Protein AF-A0A8J3IES2-F1 (afdb_monomer_lite)

pLDDT: mean 70.4, std 15.44, range [30.62, 91.88]

Sequence (284 aa):
MGNNDTEELHTLSRSVFASLSESVLIYDLQGNIVQMNSAAQQLFEVQPEAFVGISWCQFLASLKPYELEHPEDGSKPQSIIGCDRDDILPQTNSNGTSLCTPSGHELQIHLASAPVYNRQGKLIGGYTICHDLTAHHQQEARTLQAFTSLLTLVEQLVAIACREETGIDKETCAISPILVTGKLLVEIIAKVLNCHYVDVFAIDPQGDRQHLLGASNLTPEQEQRLREETEQAPLSDYIDEATIAQLHANQVVLLDLQQQPYVTPRSDFGARYRLLALWYSMES

Secondary structure (DSSP, 8-state):
-HHHHHHHHHHHHHHHHHH-SSEEEEE-TT-BEEEE-HHHHHHHT--GGGTTTSBHHHHHHHSEE---S--TT-----------TT-S-S--EEEEEEEE-TT--EEEEEEEEEEEE-TTS-EEEEEEEEEE-HHHHHHHHHHHHHHHHHHHHHHHHHHHHTTS-SSS-TTS-SSHHHHHHHHHHHHHHHHHH--S-EEEEEE-TTSSBEEEEEEESS-HHHHHHHHHHHHTSBGGGTS-HHHHHHHHTT--EEEETTTS--SS----TT-SEEEE--------

Structure (mmCIF, N/CA/C/O backbone):
data_AF-A0A8J3IES2-F1
#
_entry.id   AF-A0A8J3IES2-F1
#
loop_
_atom_site.group_PDB
_atom_site.id
_atom_site.type_symbol
_atom_site.label_atom_id
_atom_site.label_alt_id
_atom_site.label_comp_id
_atom_site.label_asym_id
_atom_site.label_entity_id
_atom_site.label_seq_id
_atom_site.pdbx_PDB_ins_code
_atom_site.Cartn_x
_atom_site.Cartn_y
_atom_site.Cartn_z
_atom_site.occupancy
_atom_site.B_iso_or_equiv
_atom_site.auth_seq_id
_atom_site.auth_comp_id
_atom_site.auth_asym_id
_atom_site.auth_atom_id
_atom_site.pdbx_PDB_model_num
ATOM 1 N N . MET A 1 1 ? 11.429 15.130 -50.825 1.00 52.41 1 MET A N 1
ATOM 2 C CA . MET A 1 1 ? 10.526 15.498 -49.715 1.00 52.41 1 MET A CA 1
ATOM 3 C C . MET A 1 1 ? 10.420 14.413 -48.640 1.00 52.41 1 MET A C 1
ATOM 5 O O . MET A 1 1 ? 10.529 14.779 -47.491 1.00 52.41 1 MET A O 1
ATOM 9 N N . GLY A 1 2 ? 10.353 13.106 -48.943 1.00 56.72 2 GLY A N 1
ATOM 10 C CA . GLY A 1 2 ? 10.119 12.072 -47.905 1.00 56.72 2 GLY A CA 1
ATOM 11 C C . GLY A 1 2 ? 11.212 11.776 -46.849 1.00 56.72 2 GLY A C 1
ATOM 12 O O . GLY A 1 2 ? 10.881 11.196 -45.819 1.00 56.72 2 GLY A O 1
ATOM 13 N N . ASN A 1 3 ? 12.485 12.154 -47.046 1.00 59.38 3 ASN A N 1
ATOM 14 C CA . ASN A 1 3 ? 13.535 11.898 -46.036 1.00 59.38 3 ASN A CA 1
ATOM 15 C C . ASN A 1 3 ? 13.535 12.920 -44.886 1.00 59.38 3 ASN A C 1
ATOM 17 O O . ASN A 1 3 ? 13.780 12.532 -43.749 1.00 59.38 3 ASN A O 1
ATOM 21 N N . ASN A 1 4 ? 13.219 14.191 -45.167 1.00 64.88 4 ASN A N 1
ATOM 22 C CA . ASN A 1 4 ? 13.243 15.259 -44.160 1.00 64.88 4 ASN A CA 1
ATOM 23 C C . ASN A 1 4 ? 12.121 15.071 -43.129 1.00 64.88 4 ASN A C 1
ATOM 25 O O . ASN A 1 4 ? 12.372 15.110 -41.932 1.00 64.88 4 ASN A O 1
ATOM 29 N N . ASP A 1 5 ? 10.911 14.741 -43.594 1.00 70.88 5 ASP A N 1
ATOM 30 C CA . ASP A 1 5 ? 9.743 14.516 -42.729 1.00 70.88 5 ASP A CA 1
ATOM 31 C C . ASP A 1 5 ? 9.939 13.311 -41.785 1.00 70.88 5 ASP A C 1
ATOM 33 O O . ASP A 1 5 ? 9.431 13.283 -40.664 1.00 70.88 5 ASP A O 1
ATOM 37 N N . THR A 1 6 ? 10.703 12.304 -42.227 1.00 74.56 6 THR A N 1
ATOM 38 C CA . THR A 1 6 ? 11.008 11.108 -41.428 1.00 74.56 6 THR A CA 1
ATOM 39 C C . THR A 1 6 ? 12.047 11.426 -40.350 1.00 74.56 6 THR A C 1
ATOM 41 O O . THR A 1 6 ? 11.869 11.035 -39.197 1.00 74.56 6 THR A O 1
ATOM 44 N N . GLU A 1 7 ? 13.096 12.187 -40.682 1.00 77.81 7 GLU A N 1
ATOM 45 C CA . GLU A 1 7 ? 14.076 12.671 -39.699 1.00 77.81 7 GLU A CA 1
ATOM 46 C C . GLU A 1 7 ? 13.452 13.626 -38.673 1.00 77.81 7 GLU A C 1
ATOM 48 O O . GLU A 1 7 ? 13.734 13.505 -37.477 1.00 77.81 7 GLU A O 1
ATOM 53 N N . GLU A 1 8 ? 12.561 14.522 -39.102 1.00 79.69 8 GLU A N 1
ATOM 54 C CA . GLU A 1 8 ? 11.834 15.437 -38.215 1.00 79.69 8 GLU A CA 1
ATOM 55 C C . GLU A 1 8 ? 10.925 14.673 -37.243 1.00 79.69 8 GLU A C 1
ATOM 57 O O . GLU A 1 8 ? 10.954 14.934 -36.039 1.00 79.69 8 GLU A O 1
ATOM 62 N N . LEU A 1 9 ? 10.186 13.662 -37.718 1.00 81.06 9 LEU A N 1
ATOM 63 C CA . LEU A 1 9 ? 9.333 12.827 -36.867 1.00 81.06 9 LEU A CA 1
ATOM 64 C C . LEU A 1 9 ? 10.142 11.973 -35.876 1.00 81.06 9 LEU A C 1
ATOM 66 O O . LEU A 1 9 ? 9.751 11.833 -34.712 1.00 81.06 9 LEU A O 1
ATOM 70 N N . HIS A 1 10 ? 11.271 11.404 -36.312 1.00 80.56 10 HIS A N 1
ATOM 71 C CA . HIS A 1 10 ? 12.173 10.656 -35.432 1.00 80.56 10 HIS A CA 1
ATOM 72 C C . HIS A 1 10 ? 12.788 11.554 -34.359 1.00 80.56 10 HIS A C 1
ATOM 74 O O . HIS A 1 10 ? 12.853 11.162 -33.191 1.00 80.56 10 HIS A O 1
ATOM 80 N N . THR A 1 11 ? 13.196 12.764 -34.741 1.00 84.06 11 THR A N 1
ATOM 81 C CA . THR A 1 11 ? 13.737 13.758 -33.812 1.00 84.06 11 THR A CA 1
ATOM 82 C C . THR A 1 11 ? 12.673 14.182 -32.807 1.00 84.06 11 THR A C 1
ATOM 84 O O . THR A 1 11 ? 12.926 14.131 -31.606 1.00 84.06 11 THR A O 1
ATOM 87 N N . LEU A 1 12 ? 11.458 14.491 -33.268 1.00 84.44 12 LEU A N 1
ATOM 88 C CA . LEU A 1 12 ? 10.339 14.864 -32.406 1.00 84.44 12 LEU A CA 1
ATOM 89 C C . LEU A 1 12 ? 9.994 13.754 -31.40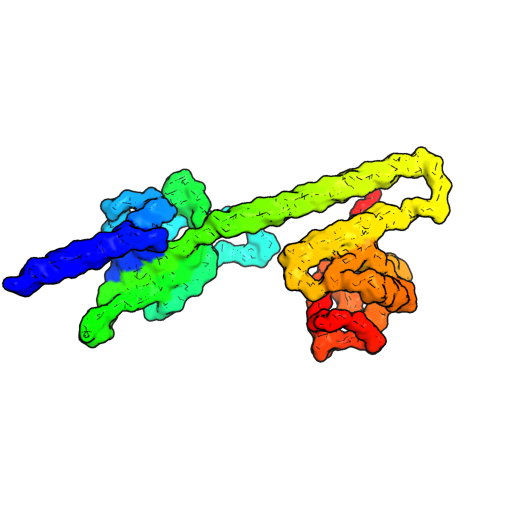7 1.00 84.44 12 LEU A C 1
ATOM 91 O O . LEU A 1 12 ? 9.889 14.017 -30.213 1.00 84.44 12 LEU A O 1
ATOM 95 N N . SER A 1 13 ? 9.873 12.507 -31.870 1.00 85.50 13 SER A N 1
ATOM 96 C CA . SER A 1 13 ? 9.554 11.363 -31.003 1.00 85.50 13 SER A CA 1
ATOM 97 C C . SER A 1 13 ? 10.627 11.146 -29.935 1.00 85.50 13 SER A C 1
ATOM 99 O O . SER A 1 13 ? 10.307 10.891 -28.774 1.00 85.50 13 SER A O 1
ATOM 101 N N . ARG A 1 14 ? 11.907 11.298 -30.303 1.00 85.31 14 ARG A N 1
ATOM 102 C CA . ARG A 1 14 ? 13.028 11.209 -29.359 1.00 85.31 14 ARG A CA 1
ATOM 103 C C . ARG A 1 14 ? 12.995 12.347 -28.341 1.00 85.31 14 ARG A C 1
ATOM 105 O O . ARG A 1 14 ? 13.193 12.088 -27.158 1.00 85.31 14 ARG A O 1
ATOM 112 N N . SER A 1 15 ? 12.738 13.576 -28.782 1.00 84.81 15 SER A N 1
ATOM 113 C CA . SER A 1 15 ? 12.638 14.738 -27.897 1.00 84.81 15 SER A CA 1
ATOM 114 C C . SER A 1 15 ? 11.482 14.602 -26.913 1.00 84.81 15 SER A C 1
ATOM 116 O O . SER A 1 15 ? 11.700 14.808 -25.726 1.00 84.81 15 SER A O 1
ATOM 118 N N . VAL A 1 16 ? 10.299 14.183 -27.379 1.00 86.88 16 VAL A N 1
ATOM 119 C CA . VAL A 1 16 ? 9.137 13.936 -26.514 1.00 86.88 16 VAL A CA 1
ATOM 120 C C . VAL A 1 16 ? 9.472 12.871 -25.482 1.00 86.88 16 VAL A C 1
ATOM 122 O O . VAL A 1 16 ? 9.316 13.122 -24.293 1.00 86.88 16 VAL A O 1
ATOM 125 N N . PHE A 1 17 ? 10.000 11.723 -25.915 1.00 87.50 17 PHE A N 1
ATOM 126 C CA . PHE A 1 17 ? 10.384 10.645 -25.008 1.00 87.50 17 PHE A CA 1
ATOM 127 C C . PHE A 1 17 ? 11.388 11.115 -23.946 1.00 87.50 17 PHE A C 1
ATOM 129 O O . PHE A 1 17 ? 11.220 10.818 -22.767 1.00 87.50 17 PHE A O 1
ATOM 136 N N . ALA A 1 18 ? 12.400 11.888 -24.348 1.00 86.12 18 ALA A N 1
ATOM 137 C CA . ALA A 1 18 ? 13.409 12.428 -23.443 1.00 86.12 18 ALA A CA 1
ATOM 138 C C . ALA A 1 18 ? 12.876 13.519 -22.497 1.00 86.12 18 ALA A C 1
ATOM 140 O O . ALA A 1 18 ?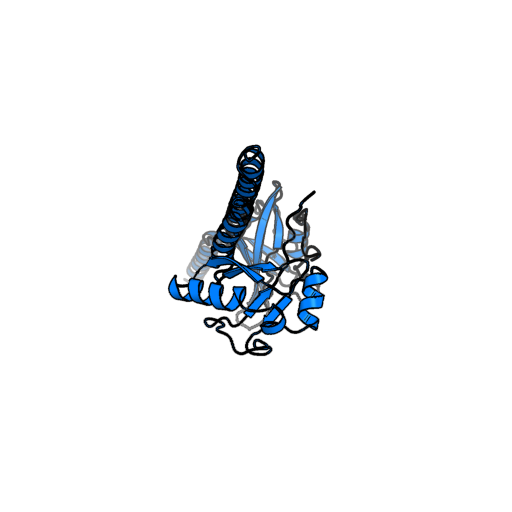 13.468 13.705 -21.437 1.00 86.12 18 ALA A O 1
ATOM 141 N N . SER A 1 19 ? 11.804 14.234 -22.857 1.00 85.19 19 SER A N 1
ATOM 142 C CA . SER A 1 19 ? 11.203 15.291 -22.031 1.00 85.19 19 SER A CA 1
ATOM 143 C C . SER A 1 19 ? 10.077 14.819 -21.110 1.00 85.19 19 SER A C 1
ATOM 145 O O . SER A 1 19 ? 9.601 15.612 -20.301 1.00 85.19 19 SER A O 1
ATOM 147 N N . LEU A 1 20 ? 9.611 13.571 -21.244 1.00 89.62 20 LEU A N 1
ATOM 148 C CA . LEU A 1 20 ? 8.616 13.012 -20.329 1.00 89.62 20 LEU A CA 1
ATOM 149 C C . LEU A 1 20 ? 9.165 13.032 -18.900 1.00 89.62 20 LEU A C 1
ATOM 151 O O . LEU A 1 20 ? 10.267 12.551 -18.648 1.00 89.62 20 LEU A O 1
ATOM 155 N N . SER A 1 21 ? 8.377 13.581 -17.977 1.00 83.25 21 SER A N 1
ATOM 156 C CA . SER A 1 21 ? 8.709 13.619 -16.547 1.00 83.25 21 SER A CA 1
ATOM 157 C C . SER A 1 21 ? 8.595 12.250 -15.881 1.00 83.25 21 SER A C 1
ATOM 159 O O . SER A 1 21 ? 9.170 12.026 -14.825 1.00 83.25 21 SER A O 1
ATOM 161 N N . GLU A 1 22 ? 7.834 11.349 -16.490 1.00 87.50 22 GLU A N 1
ATOM 162 C CA . GLU A 1 22 ? 7.606 10.004 -15.990 1.00 87.50 22 GLU A CA 1
ATOM 163 C C . GLU A 1 22 ? 8.725 9.070 -16.447 1.00 87.50 22 GLU A C 1
ATOM 165 O O . GLU A 1 22 ? 9.191 9.174 -17.583 1.00 87.50 22 GLU A O 1
ATOM 170 N N . SER A 1 23 ? 9.170 8.158 -15.588 1.00 90.56 23 SER A N 1
ATOM 171 C CA . SER A 1 23 ? 10.262 7.239 -15.908 1.00 90.56 23 SER A CA 1
ATOM 172 C C . SER A 1 23 ? 9.777 6.160 -16.874 1.00 90.56 23 SER A C 1
ATOM 174 O O . SER A 1 23 ? 8.986 5.299 -16.497 1.00 90.56 23 SER A O 1
ATOM 176 N N . VAL A 1 24 ? 10.261 6.193 -18.119 1.00 91.00 24 VAL A N 1
ATOM 177 C CA . VAL A 1 24 ? 9.869 5.251 -19.177 1.00 91.00 24 VAL A CA 1
ATOM 178 C C . VAL A 1 24 ? 11.080 4.496 -19.710 1.00 91.00 24 VAL A C 1
ATOM 180 O O . VAL A 1 24 ? 12.103 5.085 -20.078 1.00 91.00 24 VAL A O 1
ATOM 183 N N . LEU A 1 25 ? 10.925 3.180 -19.819 1.00 90.06 25 LEU A N 1
ATOM 184 C CA . LEU A 1 25 ? 11.910 2.254 -20.357 1.00 90.06 25 LEU A CA 1
ATOM 185 C C . LEU A 1 25 ? 11.281 1.379 -21.448 1.00 90.06 25 LEU A C 1
ATOM 187 O O . LEU A 1 25 ? 10.133 0.967 -21.336 1.00 90.06 25 LEU A O 1
ATOM 191 N N . ILE A 1 26 ? 12.025 1.113 -22.519 1.00 89.75 26 ILE A N 1
ATOM 192 C CA . ILE A 1 26 ? 11.595 0.325 -23.680 1.00 89.75 26 ILE A CA 1
ATOM 193 C C . ILE A 1 26 ? 12.537 -0.864 -23.830 1.00 89.75 26 ILE A C 1
ATOM 195 O O . ILE A 1 26 ? 13.756 -0.689 -23.769 1.00 89.75 26 ILE A O 1
ATOM 199 N N . TYR A 1 27 ? 11.986 -2.049 -24.084 1.00 87.75 27 TYR A N 1
ATOM 200 C CA . TYR A 1 27 ? 12.744 -3.283 -24.276 1.00 87.75 27 TYR A CA 1
ATOM 201 C C . TYR A 1 27 ? 12.312 -4.065 -25.522 1.00 87.75 27 TYR A C 1
ATOM 203 O O . TYR A 1 27 ? 11.194 -3.920 -26.024 1.00 87.75 27 TYR A O 1
ATOM 211 N N . ASP A 1 28 ? 13.229 -4.886 -26.035 1.00 89.25 28 ASP A N 1
ATOM 212 C CA . ASP A 1 28 ? 13.002 -5.776 -27.175 1.00 89.25 28 ASP A CA 1
ATOM 213 C C . ASP A 1 28 ? 12.229 -7.052 -26.781 1.00 89.25 28 ASP A C 1
ATOM 215 O O . ASP A 1 28 ? 11.834 -7.256 -25.635 1.00 89.25 28 ASP A O 1
ATOM 219 N N . LEU A 1 29 ? 12.004 -7.946 -27.747 1.00 85.25 29 LEU A N 1
ATOM 220 C CA . LEU A 1 29 ? 11.320 -9.229 -27.525 1.00 85.25 29 LEU A CA 1
ATOM 221 C C . LEU A 1 29 ? 12.072 -10.187 -26.590 1.00 85.25 29 LEU A C 1
ATOM 223 O O . LEU A 1 29 ? 11.489 -11.162 -26.125 1.00 85.25 29 LEU A O 1
ATOM 227 N N . GLN A 1 30 ? 13.361 -9.953 -26.362 1.00 82.31 30 GLN A N 1
ATOM 228 C CA . GLN A 1 30 ? 14.183 -10.713 -25.429 1.00 82.31 30 GLN A CA 1
ATOM 229 C C . GLN A 1 30 ? 14.192 -10.068 -24.031 1.00 82.31 30 GLN A C 1
ATOM 231 O O . GLN A 1 30 ? 14.819 -10.604 -23.119 1.00 82.31 30 GLN A O 1
ATOM 236 N N . GLY A 1 31 ? 13.493 -8.941 -23.848 1.00 81.62 31 GLY A N 1
ATOM 237 C CA . GLY A 1 31 ? 13.468 -8.183 -22.602 1.00 81.62 31 GLY A CA 1
ATOM 238 C C . GLY A 1 31 ? 14.729 -7.349 -22.372 1.00 81.62 31 GLY A C 1
ATOM 239 O O . GLY A 1 31 ? 14.957 -6.908 -21.245 1.00 81.62 31 GLY A O 1
ATOM 240 N N . ASN A 1 32 ? 15.563 -7.136 -23.395 1.00 88.56 32 ASN A N 1
ATOM 241 C CA . ASN A 1 32 ? 16.736 -6.274 -23.282 1.00 88.56 32 ASN A CA 1
ATOM 242 C C . ASN A 1 32 ? 16.332 -4.818 -23.438 1.00 88.56 32 ASN A C 1
ATOM 244 O O . ASN A 1 32 ? 15.580 -4.469 -24.348 1.00 88.56 32 ASN A O 1
ATOM 248 N N . ILE A 1 33 ? 16.874 -3.958 -22.584 1.00 88.69 33 ILE A N 1
ATOM 249 C CA . ILE A 1 33 ? 16.607 -2.527 -22.607 1.00 88.69 33 ILE A CA 1
ATOM 250 C C . ILE A 1 33 ? 17.169 -1.939 -23.904 1.00 88.69 33 ILE A C 1
ATOM 252 O O . ILE A 1 33 ? 18.373 -1.974 -24.158 1.00 88.69 33 ILE A O 1
ATOM 256 N N . VAL A 1 34 ? 16.288 -1.373 -24.722 1.00 89.88 34 VAL A N 1
ATOM 257 C CA . VAL A 1 34 ? 16.636 -0.678 -25.966 1.00 89.88 34 VAL A CA 1
ATOM 258 C C . VAL A 1 34 ? 16.771 0.819 -25.715 1.00 89.88 34 VAL A C 1
ATOM 260 O O . VAL A 1 34 ? 17.633 1.470 -26.303 1.00 89.88 34 VAL A O 1
ATOM 263 N N . GLN A 1 35 ? 15.923 1.382 -24.849 1.00 88.31 35 GLN A N 1
ATOM 264 C CA . GLN A 1 35 ? 15.907 2.816 -24.584 1.00 88.31 35 GLN A CA 1
ATOM 265 C C . GLN A 1 35 ? 15.393 3.124 -23.178 1.00 88.31 35 GLN A C 1
ATOM 267 O O . GLN A 1 35 ? 14.484 2.464 -22.686 1.00 88.31 35 GLN A O 1
ATOM 272 N N . MET A 1 36 ? 15.929 4.177 -22.565 1.00 89.94 36 MET A N 1
ATOM 273 C CA . MET A 1 36 ? 15.465 4.702 -21.282 1.00 89.94 36 MET A CA 1
ATOM 274 C C . MET A 1 36 ? 15.483 6.226 -21.328 1.00 89.94 36 MET A C 1
ATOM 276 O O . MET A 1 36 ? 16.448 6.809 -21.832 1.00 89.94 36 MET A O 1
ATOM 280 N N . ASN A 1 37 ? 14.408 6.871 -20.874 1.00 91.88 37 ASN A N 1
ATOM 281 C CA . ASN A 1 37 ? 14.336 8.328 -20.897 1.00 91.88 37 ASN A CA 1
ATOM 282 C C . ASN A 1 37 ? 15.142 8.964 -19.758 1.00 91.88 37 ASN A C 1
ATOM 284 O O . ASN A 1 37 ? 15.659 8.281 -18.873 1.00 91.88 37 ASN A O 1
ATOM 288 N N . SER A 1 38 ? 15.257 10.291 -19.799 1.00 90.38 38 SER A N 1
ATOM 289 C CA . SER A 1 38 ? 16.010 11.060 -18.806 1.00 90.38 38 SER A CA 1
ATOM 290 C C . SER A 1 38 ? 15.455 10.869 -17.388 1.00 90.38 38 SER A C 1
ATOM 292 O O . SER A 1 38 ? 16.230 10.662 -16.460 1.00 90.38 38 SER A O 1
ATOM 294 N N . ALA A 1 39 ? 14.128 10.840 -17.229 1.00 91.19 39 ALA A N 1
ATOM 295 C CA . ALA A 1 39 ? 13.475 10.615 -15.943 1.00 91.19 39 ALA A CA 1
ATOM 296 C C . ALA A 1 39 ? 13.794 9.233 -15.351 1.00 91.19 39 ALA A C 1
ATOM 298 O O . ALA A 1 39 ? 14.040 9.109 -14.157 1.00 91.19 39 ALA A O 1
ATOM 299 N N . ALA A 1 40 ? 13.844 8.175 -16.162 1.00 90.00 40 ALA A N 1
ATOM 300 C CA . ALA A 1 40 ? 14.221 6.843 -15.693 1.00 90.00 40 ALA A CA 1
ATOM 301 C C . ALA A 1 40 ? 15.724 6.732 -15.375 1.00 90.00 40 ALA A C 1
ATOM 303 O O . ALA A 1 40 ? 16.092 6.088 -14.396 1.00 90.00 40 ALA A O 1
ATOM 304 N N . GLN A 1 41 ? 16.593 7.413 -16.131 1.00 89.69 41 GLN A N 1
ATOM 305 C CA . GLN A 1 41 ? 18.024 7.523 -15.799 1.00 89.69 41 GLN A CA 1
ATOM 306 C C . GLN A 1 41 ? 18.252 8.208 -14.452 1.00 89.69 41 GLN A C 1
ATOM 308 O O . GLN A 1 41 ? 19.078 7.752 -13.666 1.00 89.69 41 GLN A O 1
ATOM 313 N N . GLN A 1 42 ? 17.505 9.281 -14.186 1.00 89.12 42 GLN A N 1
ATOM 314 C CA . GLN A 1 42 ? 17.551 9.995 -12.914 1.00 89.12 42 GLN A CA 1
ATOM 315 C C . GLN A 1 42 ? 16.997 9.148 -11.770 1.00 89.12 42 GLN A C 1
ATOM 317 O O . GLN A 1 42 ? 17.651 9.064 -10.738 1.00 89.12 42 GLN A O 1
ATOM 322 N N . LEU A 1 43 ? 15.850 8.489 -11.971 1.00 88.31 43 LEU A N 1
ATOM 323 C CA . LEU A 1 43 ? 15.225 7.637 -10.959 1.00 88.31 43 LEU A CA 1
ATOM 324 C C . LEU A 1 43 ? 16.168 6.516 -10.512 1.00 88.31 43 LEU A C 1
ATOM 326 O O . LEU A 1 43 ? 16.415 6.368 -9.326 1.00 88.31 43 LEU A O 1
ATOM 330 N N . PHE A 1 44 ? 16.736 5.754 -11.450 1.00 87.38 44 PHE A N 1
ATOM 331 C CA . PHE A 1 44 ? 17.625 4.634 -11.115 1.00 87.38 44 PHE A CA 1
ATOM 332 C C . PHE A 1 44 ? 19.085 5.043 -10.876 1.00 87.38 44 PHE A C 1
ATOM 334 O O . PHE A 1 44 ? 19.902 4.191 -10.531 1.00 87.38 44 PHE A O 1
ATOM 341 N N . GLU A 1 45 ? 19.420 6.322 -11.062 1.00 88.00 45 GLU A N 1
ATOM 342 C CA . GLU A 1 45 ? 20.770 6.881 -10.918 1.00 88.00 45 GLU A CA 1
ATOM 343 C C . GLU A 1 45 ? 21.822 6.176 -11.791 1.00 88.00 45 GLU A C 1
ATOM 345 O O . GLU A 1 45 ? 22.952 5.906 -11.375 1.00 88.00 45 GLU A O 1
ATOM 350 N N . VAL A 1 46 ? 21.450 5.876 -13.037 1.00 84.94 46 VAL A N 1
ATOM 351 C CA . VAL A 1 46 ? 22.296 5.126 -13.975 1.00 84.94 46 VAL A CA 1
ATOM 352 C C . VAL A 1 46 ? 22.695 5.945 -15.194 1.00 84.94 46 VAL A C 1
ATOM 354 O O . VAL A 1 46 ? 21.942 6.775 -15.701 1.00 84.94 46 VAL A O 1
ATOM 357 N N . GLN A 1 47 ? 23.905 5.675 -15.688 1.00 81.25 47 GLN A N 1
ATOM 358 C CA . GLN A 1 47 ? 24.439 6.316 -16.888 1.00 81.25 47 GLN A CA 1
ATOM 359 C C . GLN A 1 47 ? 23.888 5.657 -18.163 1.00 81.25 47 GLN A C 1
ATOM 361 O O . GLN A 1 47 ? 23.765 4.429 -18.177 1.00 81.25 47 GLN A O 1
ATOM 366 N N . PRO A 1 48 ? 23.597 6.431 -19.231 1.00 70.88 48 PRO A N 1
ATOM 367 C CA . PRO A 1 48 ? 22.979 5.954 -20.475 1.00 70.88 48 PRO A CA 1
ATOM 368 C C . PRO A 1 48 ? 23.610 4.695 -21.084 1.00 70.88 48 PRO A C 1
ATOM 370 O O . PRO A 1 48 ? 22.920 3.837 -21.629 1.00 70.88 48 PRO A O 1
ATOM 373 N N . GLU A 1 49 ? 24.930 4.574 -20.993 1.00 73.19 49 GLU A N 1
ATOM 374 C CA . GLU A 1 49 ? 25.713 3.518 -21.632 1.00 73.19 49 GLU A CA 1
ATOM 375 C C . GLU A 1 49 ? 25.726 2.211 -20.830 1.00 73.19 49 GLU A C 1
ATOM 377 O O . GLU A 1 49 ? 26.106 1.169 -21.359 1.00 73.19 49 GLU A O 1
ATOM 382 N N . ALA A 1 50 ? 25.325 2.249 -19.557 1.00 71.62 50 ALA A N 1
ATOM 383 C CA . ALA A 1 50 ? 25.489 1.128 -18.638 1.00 71.62 50 ALA A CA 1
ATOM 384 C C . ALA A 1 50 ? 24.379 0.070 -18.738 1.00 71.62 50 ALA A C 1
ATOM 386 O O . ALA A 1 50 ? 24.560 -1.020 -18.208 1.00 71.62 50 ALA A O 1
ATOM 387 N N . PHE A 1 51 ? 23.244 0.372 -19.379 1.00 75.88 51 PHE A N 1
ATOM 388 C CA . PHE A 1 51 ? 22.042 -0.475 -19.333 1.00 75.88 51 PHE A CA 1
ATOM 389 C C . PHE A 1 51 ? 21.499 -0.904 -20.702 1.00 75.88 51 PHE A C 1
ATOM 391 O O . PHE A 1 51 ? 20.687 -1.826 -20.766 1.00 75.88 51 PHE A O 1
ATOM 398 N N . VAL A 1 52 ? 21.927 -0.279 -21.804 1.00 82.12 52 VAL A N 1
ATOM 399 C CA . VAL A 1 52 ? 21.466 -0.666 -23.148 1.00 82.12 52 VAL A CA 1
ATOM 400 C C . VAL A 1 52 ? 21.952 -2.080 -23.474 1.00 82.12 52 VAL A C 1
ATOM 402 O O . VAL A 1 52 ? 23.138 -2.383 -23.371 1.00 82.12 52 VAL A O 1
ATOM 405 N N . GLY A 1 53 ? 21.028 -2.952 -23.877 1.00 81.56 53 GLY A N 1
ATOM 406 C CA . GLY A 1 53 ? 21.299 -4.359 -24.175 1.00 81.56 53 GLY A CA 1
ATOM 407 C C . GLY A 1 53 ? 21.326 -5.281 -22.952 1.00 81.56 53 GLY A C 1
ATOM 408 O O . GLY A 1 53 ? 21.475 -6.488 -23.123 1.00 81.56 53 GLY A O 1
ATOM 409 N N . ILE A 1 54 ? 21.152 -4.752 -21.736 1.00 84.50 54 ILE A N 1
ATOM 410 C CA . ILE A 1 54 ? 20.982 -5.564 -20.525 1.00 84.50 54 ILE A CA 1
ATOM 411 C C . ILE A 1 54 ? 19.511 -5.950 -20.388 1.00 84.50 54 ILE A C 1
ATOM 413 O O . ILE A 1 54 ? 18.620 -5.150 -20.671 1.00 84.50 54 ILE A O 1
ATOM 417 N N . SER A 1 55 ? 19.243 -7.177 -19.941 1.00 84.69 55 SER A N 1
ATOM 418 C CA . SER A 1 55 ? 17.884 -7.614 -19.617 1.00 84.69 55 SER A CA 1
ATOM 419 C C . SER A 1 55 ? 17.291 -6.755 -18.496 1.00 84.69 55 SER A C 1
ATOM 421 O O . SER A 1 55 ? 17.922 -6.584 -17.456 1.00 84.69 55 SER A O 1
ATOM 423 N N . TRP A 1 56 ? 16.059 -6.269 -18.665 1.00 82.88 56 TRP A N 1
ATOM 424 C CA . TRP A 1 56 ? 15.342 -5.502 -17.638 1.00 82.88 56 TRP A CA 1
ATOM 425 C C . TRP A 1 56 ? 15.261 -6.248 -16.299 1.00 82.88 56 TRP A C 1
ATOM 427 O O . TRP A 1 56 ? 15.539 -5.685 -15.244 1.00 82.88 56 TRP A O 1
ATOM 437 N N . CYS A 1 57 ? 14.986 -7.550 -16.349 1.00 75.50 57 CYS A N 1
ATOM 438 C CA . CYS A 1 57 ? 14.973 -8.417 -15.175 1.00 75.50 57 CYS A CA 1
ATOM 439 C C . CYS A 1 57 ? 16.334 -8.472 -14.475 1.00 75.50 57 CYS A C 1
ATOM 441 O O . CYS A 1 57 ? 16.420 -8.395 -13.252 1.00 75.50 57 CYS A O 1
ATOM 443 N N . GLN A 1 58 ? 17.413 -8.579 -15.254 1.00 77.56 58 GLN A N 1
ATOM 444 C CA . GLN A 1 58 ? 18.773 -8.583 -14.722 1.00 77.56 58 GLN A CA 1
ATOM 445 C C . GLN A 1 58 ? 19.158 -7.217 -14.146 1.00 77.56 58 GLN A C 1
ATOM 447 O O . GLN A 1 58 ? 19.838 -7.154 -13.126 1.00 77.56 58 GLN A O 1
ATOM 452 N N . PHE A 1 59 ? 18.713 -6.134 -14.783 1.00 82.06 59 PHE A N 1
ATOM 453 C CA . PHE A 1 59 ? 18.910 -4.777 -14.297 1.00 82.06 59 PHE A CA 1
ATOM 454 C C . PHE A 1 59 ? 18.221 -4.580 -12.944 1.00 82.06 59 PHE A C 1
ATOM 456 O O . PHE A 1 59 ? 18.881 -4.195 -11.982 1.00 82.06 59 PHE A O 1
ATOM 463 N N . LEU A 1 60 ? 16.942 -4.942 -12.823 1.00 76.56 60 LEU A N 1
ATOM 464 C CA . LEU A 1 60 ? 16.229 -4.873 -11.547 1.00 76.56 60 LEU A CA 1
ATOM 465 C C . LEU A 1 60 ? 16.864 -5.765 -10.474 1.00 76.56 60 LEU A C 1
ATOM 467 O O . LEU A 1 60 ? 17.015 -5.323 -9.345 1.00 76.56 60 LEU A O 1
ATOM 471 N N . ALA A 1 61 ? 17.307 -6.977 -10.820 1.00 73.31 61 ALA A N 1
ATOM 472 C CA . ALA A 1 61 ? 18.006 -7.859 -9.881 1.00 73.31 61 ALA A CA 1
ATOM 473 C C . ALA A 1 61 ? 19.389 -7.331 -9.455 1.00 73.31 61 ALA A C 1
ATOM 475 O O . ALA A 1 61 ? 19.919 -7.747 -8.426 1.00 73.31 61 ALA A O 1
ATOM 476 N N . SER A 1 62 ? 19.997 -6.447 -10.251 1.00 73.75 62 SER A N 1
ATOM 477 C CA . SER A 1 62 ? 21.246 -5.775 -9.879 1.00 73.75 62 SER A CA 1
ATOM 478 C C . SER A 1 62 ? 21.031 -4.641 -8.875 1.00 73.75 62 SER A C 1
ATOM 480 O O . SER A 1 62 ? 21.960 -4.289 -8.144 1.00 73.75 62 SER A O 1
ATOM 482 N N . LEU A 1 63 ? 19.811 -4.099 -8.805 1.00 73.69 63 LEU A N 1
ATOM 483 C CA . LEU A 1 63 ? 19.401 -3.203 -7.734 1.00 73.69 63 LEU A CA 1
ATOM 484 C C . LEU A 1 63 ? 19.173 -4.045 -6.479 1.00 73.69 63 LEU A C 1
ATOM 486 O O . LEU A 1 63 ? 18.557 -5.111 -6.524 1.00 73.69 63 LEU A O 1
ATOM 490 N N . LYS A 1 64 ? 19.720 -3.599 -5.347 1.00 64.81 64 LYS A N 1
ATOM 491 C CA . LYS A 1 64 ? 19.587 -4.364 -4.106 1.00 64.81 64 LYS A CA 1
ATOM 492 C C . LYS A 1 64 ? 18.111 -4.358 -3.687 1.00 64.81 64 LYS A C 1
ATOM 494 O O . LYS A 1 64 ? 17.532 -3.269 -3.632 1.00 64.81 64 LYS A O 1
ATOM 499 N N . PRO A 1 65 ? 17.510 -5.521 -3.372 1.00 62.12 65 PRO A N 1
ATOM 500 C CA . PRO A 1 65 ? 16.216 -5.551 -2.708 1.00 62.12 65 PRO A CA 1
ATOM 501 C C . PRO A 1 65 ? 16.336 -4.778 -1.398 1.00 62.12 65 PRO A C 1
ATOM 503 O O . PRO A 1 65 ? 17.272 -5.017 -0.631 1.00 62.12 65 PRO A O 1
ATOM 506 N N . TYR A 1 66 ? 15.416 -3.852 -1.151 1.00 55.34 66 TYR A N 1
ATOM 507 C CA . TYR A 1 66 ? 15.328 -3.227 0.160 1.00 55.34 66 TYR A CA 1
ATOM 508 C C . TYR A 1 66 ? 14.570 -4.172 1.097 1.00 55.34 66 TYR A C 1
ATOM 510 O O . TYR A 1 66 ? 13.366 -4.385 0.936 1.00 55.34 66 TYR A O 1
ATOM 518 N N . GLU A 1 67 ? 15.280 -4.783 2.045 1.00 52.22 67 GLU A N 1
ATOM 519 C CA . GLU A 1 67 ? 14.657 -5.484 3.167 1.00 52.22 67 GLU A CA 1
ATOM 520 C C . GLU A 1 67 ? 14.180 -4.428 4.169 1.00 52.22 67 GLU A C 1
ATOM 522 O O . GLU A 1 67 ? 14.994 -3.782 4.824 1.00 52.22 67 GLU A O 1
ATOM 527 N N . LEU A 1 68 ? 12.86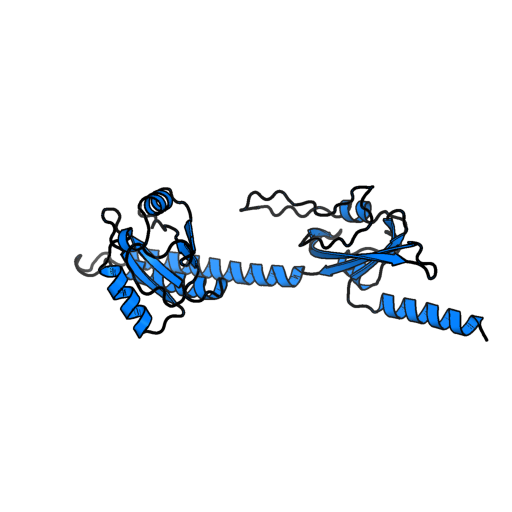0 -4.240 4.298 1.00 46.53 68 LEU A N 1
ATOM 528 C CA . LEU A 1 68 ? 12.328 -3.579 5.489 1.00 46.53 68 LEU A CA 1
ATOM 529 C C . LEU A 1 68 ? 12.742 -4.432 6.695 1.00 46.53 68 LEU A C 1
ATOM 531 O O . LEU A 1 68 ? 12.344 -5.594 6.781 1.00 46.53 68 LEU A O 1
ATOM 535 N N . GLU A 1 69 ? 13.502 -3.860 7.633 1.00 39.06 69 GLU A N 1
ATOM 536 C CA . GLU A 1 69 ? 13.975 -4.567 8.835 1.00 39.06 69 GLU A CA 1
ATOM 537 C C . GLU A 1 69 ? 12.833 -5.087 9.734 1.00 39.06 69 GLU A C 1
ATOM 539 O O . GLU A 1 69 ? 13.079 -5.922 10.604 1.00 39.06 69 GLU A O 1
ATOM 544 N N . HIS A 1 70 ? 11.572 -4.709 9.488 1.00 36.47 70 HIS A N 1
ATOM 545 C CA . HIS A 1 70 ? 10.403 -5.233 10.197 1.00 36.47 70 HIS A CA 1
ATOM 546 C C . HIS A 1 70 ? 9.196 -5.446 9.261 1.00 36.47 70 HIS A C 1
ATOM 548 O O . HIS A 1 70 ? 8.402 -4.525 9.067 1.00 36.47 70 HIS A O 1
ATOM 554 N N . PRO A 1 71 ? 8.979 -6.650 8.699 1.00 40.31 71 PRO A N 1
ATOM 555 C CA . PRO A 1 71 ? 7.667 -7.018 8.197 1.00 40.31 71 PRO A CA 1
ATOM 556 C C . PRO A 1 71 ? 6.820 -7.422 9.409 1.00 40.31 71 PRO A C 1
ATOM 558 O O . PRO A 1 71 ? 6.793 -8.591 9.789 1.00 40.31 71 PRO A O 1
ATOM 561 N N . GLU A 1 72 ? 6.137 -6.462 10.039 1.00 42.41 72 GLU A N 1
ATOM 562 C CA . GLU A 1 72 ? 5.200 -6.753 11.142 1.00 42.41 72 GLU A CA 1
ATOM 563 C C . GLU A 1 72 ? 4.067 -7.710 10.716 1.00 42.41 72 GLU A C 1
ATOM 565 O O . GLU A 1 72 ? 3.423 -8.327 11.557 1.00 42.41 72 GLU A O 1
ATOM 570 N N . ASP A 1 73 ? 3.893 -7.921 9.409 1.00 42.41 73 ASP A N 1
ATOM 571 C CA . ASP A 1 73 ? 2.845 -8.760 8.830 1.00 42.41 73 ASP A CA 1
ATOM 572 C C . ASP A 1 73 ? 3.328 -10.149 8.353 1.00 42.41 73 ASP A C 1
ATOM 574 O O . ASP A 1 73 ? 2.597 -10.878 7.689 1.00 42.41 73 ASP A O 1
ATOM 578 N N . GLY A 1 74 ? 4.588 -10.543 8.601 1.00 36.19 74 GLY A N 1
ATOM 579 C CA . GLY A 1 74 ? 5.114 -11.852 8.153 1.00 36.19 74 GLY A CA 1
ATOM 580 C C . GLY A 1 74 ? 5.130 -12.063 6.625 1.00 36.19 74 GLY A C 1
ATOM 581 O O . GLY A 1 74 ? 5.544 -13.118 6.130 1.00 36.19 74 GLY A O 1
ATOM 582 N N . SER A 1 75 ? 4.716 -11.048 5.870 1.00 38.59 75 SER A N 1
ATOM 583 C CA . SER A 1 75 ? 4.788 -10.947 4.425 1.00 38.59 75 SER A CA 1
ATOM 584 C C . SER A 1 75 ? 6.258 -10.945 4.019 1.00 38.59 75 SER A C 1
ATOM 586 O O . SER A 1 75 ? 6.976 -9.970 4.235 1.00 38.59 75 SER A O 1
ATOM 588 N N . LYS A 1 76 ? 6.733 -12.067 3.459 1.00 34.03 76 LYS A N 1
ATOM 589 C CA . LYS A 1 76 ? 8.053 -12.137 2.810 1.00 34.03 76 LYS A CA 1
ATOM 590 C C . LYS A 1 76 ? 8.204 -10.939 1.865 1.00 34.03 76 LYS A C 1
ATOM 592 O O . LYS A 1 76 ? 7.195 -10.595 1.246 1.00 34.03 76 LYS A O 1
ATOM 597 N N . PRO A 1 77 ? 9.415 -10.365 1.691 1.00 41.25 77 PRO A N 1
ATOM 598 C CA . PRO A 1 77 ? 9.653 -9.360 0.663 1.00 41.25 77 PRO A CA 1
ATOM 599 C C . PRO A 1 77 ? 9.166 -9.958 -0.647 1.00 41.25 77 PRO A C 1
ATOM 601 O O . PRO A 1 77 ? 9.718 -10.939 -1.156 1.00 41.25 77 PRO A O 1
ATOM 604 N N . GLN A 1 78 ? 8.021 -9.468 -1.103 1.00 41.03 78 GLN A N 1
ATOM 605 C CA . GLN A 1 78 ? 7.365 -10.035 -2.251 1.00 41.03 78 GLN A CA 1
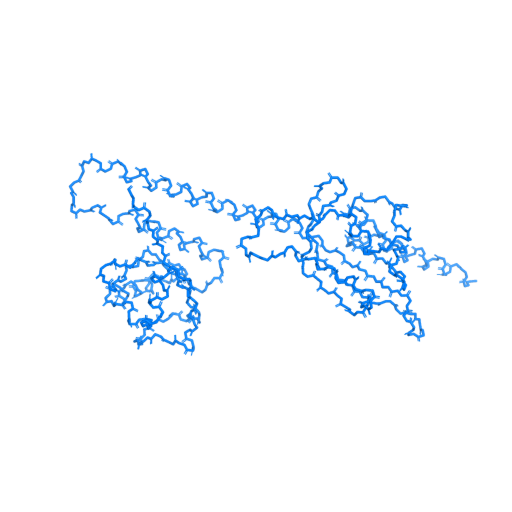ATOM 606 C C . GLN A 1 78 ? 8.273 -9.602 -3.402 1.00 41.03 78 GLN A C 1
ATOM 608 O O . GLN A 1 78 ? 8.400 -8.423 -3.721 1.00 41.03 78 GLN A O 1
ATOM 613 N N . SER A 1 79 ? 9.044 -10.543 -3.940 1.00 44.75 79 SER A N 1
ATOM 614 C CA . SER A 1 79 ? 9.820 -10.318 -5.152 1.00 44.75 79 SER A CA 1
ATOM 615 C C . SER A 1 79 ? 8.799 -10.276 -6.292 1.00 44.75 79 SER A C 1
ATOM 617 O O . SER A 1 79 ? 8.544 -11.279 -6.949 1.00 44.75 79 SER A O 1
ATOM 619 N N . ILE A 1 80 ? 8.098 -9.143 -6.437 1.00 47.03 80 ILE A N 1
ATOM 620 C CA . ILE A 1 80 ? 6.981 -8.950 -7.385 1.00 47.03 80 ILE A CA 1
ATOM 621 C C . ILE A 1 80 ? 7.516 -8.503 -8.742 1.00 47.03 80 ILE A C 1
ATOM 623 O O . ILE A 1 80 ? 6.969 -7.621 -9.399 1.00 47.03 80 ILE A O 1
ATOM 627 N N . ILE A 1 81 ? 8.596 -9.114 -9.201 1.00 49.69 81 ILE A N 1
ATOM 628 C CA . ILE A 1 81 ? 8.902 -9.040 -10.617 1.00 49.69 81 ILE A CA 1
ATOM 629 C C . ILE A 1 81 ? 8.786 -10.472 -11.089 1.00 49.69 81 ILE A C 1
ATOM 631 O O . ILE A 1 81 ? 9.722 -11.259 -10.964 1.00 49.69 81 ILE A O 1
ATOM 635 N N . GLY A 1 82 ? 7.590 -10.813 -11.574 1.00 44.25 82 GLY A N 1
ATOM 636 C CA . GLY A 1 82 ? 7.341 -12.019 -12.355 1.00 44.25 82 GLY A CA 1
ATOM 637 C C . GLY A 1 82 ? 8.155 -11.955 -13.643 1.00 44.25 82 GLY A C 1
ATOM 638 O O . GLY A 1 82 ? 7.625 -11.728 -14.719 1.00 44.25 82 GLY A O 1
ATOM 639 N N . CYS A 1 83 ? 9.468 -12.103 -13.511 1.00 45.78 83 CYS A N 1
ATOM 640 C CA . CYS A 1 83 ? 10.423 -12.329 -14.580 1.00 45.78 83 CYS A CA 1
ATOM 641 C C . CYS A 1 83 ? 10.499 -13.831 -14.868 1.00 45.78 83 CYS A C 1
ATOM 643 O O . CYS A 1 83 ? 11.586 -14.377 -15.067 1.00 45.78 83 CYS A O 1
ATOM 645 N N . ASP A 1 84 ? 9.354 -14.519 -14.853 1.00 44.34 84 ASP A N 1
ATOM 646 C CA . ASP A 1 84 ? 9.300 -15.863 -15.394 1.00 44.34 84 ASP A CA 1
ATOM 647 C C . ASP A 1 84 ? 9.441 -15.746 -16.907 1.00 44.34 84 ASP A C 1
ATOM 649 O O . ASP A 1 84 ? 8.740 -14.995 -17.587 1.00 44.34 84 ASP A O 1
ATOM 653 N N . ARG A 1 85 ? 10.429 -16.475 -17.421 1.00 42.38 85 ARG A N 1
ATOM 654 C CA . ARG A 1 85 ? 10.919 -16.432 -18.804 1.00 42.38 85 ARG A CA 1
ATOM 655 C C . ARG A 1 85 ? 9.826 -16.663 -19.858 1.00 42.38 85 ARG A C 1
ATOM 657 O O . ARG A 1 85 ? 10.050 -16.351 -21.025 1.00 42.38 85 ARG A O 1
ATOM 664 N N . ASP A 1 86 ? 8.682 -17.190 -19.431 1.00 38.50 86 ASP A N 1
ATOM 665 C CA . ASP A 1 86 ? 7.554 -17.594 -20.264 1.00 38.50 86 ASP A CA 1
ATOM 666 C C . ASP A 1 86 ? 6.374 -16.600 -20.237 1.00 38.50 86 ASP A C 1
ATOM 668 O O . ASP A 1 86 ? 5.464 -16.738 -21.051 1.00 38.50 86 ASP A O 1
ATOM 672 N N . ASP A 1 87 ? 6.411 -15.561 -19.389 1.00 45.06 87 ASP A N 1
ATOM 673 C CA . ASP A 1 87 ? 5.298 -14.617 -19.165 1.00 45.06 87 ASP A CA 1
ATOM 674 C C . ASP A 1 87 ? 5.697 -13.154 -19.437 1.00 45.06 87 ASP A C 1
ATOM 676 O O . ASP A 1 87 ? 5.226 -12.209 -18.808 1.00 45.06 87 ASP A O 1
ATOM 680 N N . ILE A 1 88 ? 6.591 -12.955 -20.414 1.00 48.09 88 ILE A N 1
ATOM 681 C CA . ILE A 1 88 ? 7.210 -11.652 -20.716 1.00 48.09 88 ILE A CA 1
ATOM 682 C C . ILE A 1 88 ? 6.157 -10.555 -20.967 1.00 48.09 88 ILE A C 1
ATOM 684 O O . ILE A 1 88 ? 6.445 -9.387 -20.722 1.00 48.09 88 ILE A O 1
ATOM 688 N N . LEU A 1 89 ? 4.934 -10.893 -21.402 1.00 54.69 89 LEU A N 1
ATOM 689 C CA . LEU A 1 89 ? 3.871 -9.923 -21.681 1.00 54.69 89 LEU A CA 1
ATOM 690 C C . LEU A 1 89 ? 2.459 -10.522 -21.504 1.00 54.69 89 LEU A C 1
ATOM 692 O O . LEU A 1 89 ? 1.903 -11.090 -22.449 1.00 54.69 89 LEU A O 1
ATOM 696 N N . PRO A 1 90 ? 1.831 -10.298 -20.339 1.00 42.56 90 PRO A N 1
ATOM 697 C CA . PRO A 1 90 ? 0.538 -9.608 -20.331 1.00 42.56 90 PRO A CA 1
ATOM 698 C C . PRO A 1 90 ? 0.436 -8.612 -19.161 1.00 42.56 90 PRO A C 1
ATOM 700 O O . PRO A 1 90 ? 0.455 -9.017 -18.009 1.00 42.56 90 PRO A O 1
ATOM 703 N N . GLN A 1 91 ? 0.322 -7.312 -19.475 1.00 48.62 91 GLN A N 1
ATOM 704 C CA . GLN A 1 91 ? 0.011 -6.190 -18.562 1.00 48.62 91 GLN A CA 1
ATOM 705 C C . GLN A 1 91 ? 0.292 -6.453 -17.073 1.00 48.62 91 GLN A C 1
ATOM 707 O O . GLN A 1 91 ? -0.613 -6.744 -16.291 1.00 48.62 91 GLN A O 1
ATOM 712 N N . THR A 1 92 ? 1.557 -6.348 -16.679 1.00 52.09 92 THR A N 1
ATOM 713 C CA . THR A 1 92 ? 1.946 -6.473 -15.279 1.00 52.09 92 THR A CA 1
ATOM 714 C C . THR A 1 92 ? 1.840 -5.107 -14.606 1.00 52.09 92 THR A C 1
ATOM 716 O O . THR A 1 92 ? 2.609 -4.190 -14.899 1.00 52.09 92 THR A O 1
ATOM 719 N N . ASN A 1 93 ? 0.849 -4.981 -13.720 1.00 50.69 93 ASN A N 1
ATOM 720 C CA . ASN A 1 93 ? 0.784 -3.936 -12.703 1.00 50.69 93 ASN A CA 1
ATOM 721 C C . ASN A 1 93 ? 1.228 -4.580 -11.390 1.00 50.69 93 ASN A C 1
ATOM 723 O O . ASN A 1 93 ? 0.487 -5.377 -10.810 1.00 50.69 93 ASN A O 1
ATOM 727 N N . SER A 1 94 ? 2.454 -4.302 -10.956 1.00 54.31 94 SER A N 1
ATOM 728 C CA . SER A 1 94 ? 2.962 -4.790 -9.672 1.00 54.31 94 SER A CA 1
ATOM 729 C C . SER A 1 94 ? 2.872 -3.674 -8.639 1.00 54.31 94 SER A C 1
ATOM 731 O O . SER A 1 94 ? 3.529 -2.638 -8.781 1.00 54.31 94 SER A O 1
ATOM 733 N N . ASN A 1 95 ? 2.081 -3.889 -7.588 1.00 47.81 95 ASN A N 1
ATOM 734 C CA . ASN A 1 95 ? 1.986 -2.953 -6.472 1.00 47.81 95 ASN A CA 1
ATOM 735 C C . ASN A 1 95 ? 3.306 -2.927 -5.690 1.00 47.81 95 ASN A C 1
ATOM 737 O O . ASN A 1 95 ? 3.721 -3.961 -5.184 1.00 47.81 95 ASN A O 1
ATOM 741 N N . GLY A 1 96 ? 3.924 -1.744 -5.601 1.00 56.88 96 GLY A N 1
ATOM 742 C CA . GLY A 1 96 ? 4.973 -1.381 -4.638 1.00 56.88 96 GLY A CA 1
ATOM 743 C C . GLY A 1 96 ? 6.181 -2.318 -4.577 1.00 56.88 96 GLY A C 1
ATOM 744 O O . GLY A 1 96 ? 6.226 -3.224 -3.753 1.00 56.88 96 GLY A O 1
ATOM 745 N N . THR A 1 97 ? 7.193 -2.075 -5.412 1.00 64.81 97 THR A N 1
ATOM 746 C CA . THR A 1 97 ? 8.512 -2.712 -5.276 1.00 64.81 97 THR A CA 1
ATOM 747 C C . THR A 1 97 ? 9.488 -1.750 -4.601 1.00 64.81 97 THR A C 1
ATOM 749 O O . THR A 1 97 ? 9.740 -0.660 -5.118 1.00 64.81 97 THR A O 1
ATOM 752 N N . SER A 1 98 ? 10.060 -2.181 -3.474 1.00 73.00 98 SER A N 1
ATOM 753 C CA . SER A 1 98 ? 11.120 -1.469 -2.750 1.00 73.00 98 SER A CA 1
ATOM 754 C C . SER A 1 98 ? 12.502 -1.856 -3.291 1.00 73.00 98 SER A C 1
ATOM 756 O O . SER A 1 98 ? 12.867 -3.034 -3.283 1.00 73.00 98 SER A O 1
ATOM 758 N N . LEU A 1 99 ? 13.296 -0.882 -3.725 1.00 80.75 99 LEU A N 1
ATOM 759 C CA . LEU A 1 99 ? 14.650 -1.069 -4.266 1.00 80.75 99 LEU A CA 1
ATOM 760 C C . LEU A 1 99 ? 15.624 -0.068 -3.649 1.00 80.75 99 LEU A C 1
ATOM 762 O O . LEU A 1 99 ? 15.221 0.997 -3.196 1.00 80.75 99 LEU A O 1
ATOM 766 N N . CYS A 1 100 ? 16.919 -0.369 -3.724 1.00 81.06 100 CYS A N 1
ATOM 767 C CA . CYS A 1 100 ? 17.969 0.627 -3.530 1.00 81.06 100 CYS A CA 1
ATOM 768 C C . CYS A 1 100 ? 18.679 0.950 -4.846 1.00 81.06 100 CYS A C 1
ATOM 770 O O . CYS A 1 100 ? 19.103 0.043 -5.572 1.00 81.06 100 CYS A O 1
ATOM 772 N N . THR A 1 101 ? 18.883 2.240 -5.112 1.00 81.69 101 THR A N 1
ATOM 773 C CA . THR A 1 101 ? 19.753 2.707 -6.197 1.00 81.69 101 THR A CA 1
ATOM 774 C C . THR A 1 101 ? 21.221 2.351 -5.927 1.00 81.69 101 THR A C 1
ATOM 776 O O . THR A 1 101 ? 21.594 2.027 -4.792 1.00 81.69 101 THR A O 1
ATOM 779 N N . PRO A 1 102 ? 22.111 2.455 -6.934 1.00 78.81 102 PRO A N 1
ATOM 780 C CA . PRO A 1 102 ? 23.548 2.282 -6.733 1.00 78.81 102 PRO A CA 1
ATOM 781 C C . PRO A 1 102 ? 24.167 3.227 -5.690 1.00 78.81 102 PRO A C 1
ATOM 783 O O . PRO A 1 102 ? 25.166 2.854 -5.074 1.00 78.81 102 PRO A O 1
ATOM 786 N N . SER A 1 103 ? 23.599 4.422 -5.467 1.00 81.50 103 SER A N 1
ATOM 787 C CA . SER A 1 103 ? 24.061 5.333 -4.406 1.00 81.50 103 SER A CA 1
ATOM 788 C C . SER A 1 103 ? 23.554 4.958 -3.007 1.00 81.50 103 SER A C 1
ATOM 790 O O . SER A 1 103 ? 24.042 5.503 -2.017 1.00 81.50 103 SER A O 1
ATOM 792 N N . GLY A 1 104 ? 22.624 4.000 -2.916 1.00 78.31 104 GLY A N 1
ATOM 793 C CA . GLY A 1 104 ? 21.988 3.569 -1.673 1.00 78.31 104 GLY A CA 1
ATOM 794 C C . GLY A 1 104 ? 20.684 4.298 -1.351 1.00 78.31 104 GLY A C 1
ATOM 795 O O . GLY A 1 104 ? 20.190 4.153 -0.238 1.00 78.31 104 GLY A O 1
ATOM 796 N N . HIS A 1 105 ? 20.119 5.068 -2.286 1.00 80.38 105 HIS A N 1
ATOM 797 C CA . HIS A 1 105 ? 18.825 5.713 -2.090 1.00 80.38 105 HIS A CA 1
ATOM 798 C C . HIS A 1 105 ? 17.701 4.679 -2.176 1.00 80.38 105 HIS A C 1
ATOM 800 O O . HIS A 1 105 ? 17.638 3.886 -3.116 1.00 80.38 105 HIS A O 1
ATOM 806 N N . GLU A 1 106 ? 16.822 4.678 -1.181 1.00 80.88 106 GLU A N 1
ATOM 807 C CA . GLU A 1 106 ? 15.618 3.856 -1.160 1.00 80.88 106 GLU A CA 1
ATOM 808 C C . GLU A 1 106 ? 14.589 4.391 -2.153 1.00 80.88 106 GLU A C 1
ATOM 810 O O . GLU A 1 106 ? 14.265 5.577 -2.150 1.00 80.88 106 GLU A O 1
ATOM 815 N N . LEU A 1 107 ? 14.057 3.496 -2.975 1.00 81.94 107 LEU A N 1
ATOM 816 C CA . LEU A 1 107 ? 13.022 3.778 -3.947 1.00 81.94 107 LEU A CA 1
ATOM 817 C C . LEU A 1 107 ? 11.826 2.875 -3.711 1.00 81.94 107 LEU A C 1
ATOM 819 O O . LEU A 1 107 ? 11.955 1.653 -3.645 1.00 81.94 107 LEU A O 1
ATOM 823 N N . GLN A 1 108 ? 10.656 3.493 -3.661 1.00 80.81 108 GLN A N 1
ATOM 824 C CA . GLN A 1 108 ? 9.373 2.815 -3.734 1.00 80.81 108 GLN A CA 1
ATOM 825 C C . GLN A 1 108 ? 8.805 3.042 -5.120 1.00 80.81 108 GLN A C 1
ATOM 827 O O . GLN A 1 108 ? 8.459 4.174 -5.453 1.00 80.81 108 GLN A O 1
ATOM 832 N N . ILE A 1 109 ? 8.715 1.989 -5.933 1.00 80.69 109 ILE A N 1
ATOM 833 C CA . ILE A 1 109 ? 8.217 2.124 -7.301 1.00 80.69 109 ILE A CA 1
ATOM 834 C C . ILE A 1 109 ? 6.991 1.266 -7.581 1.00 80.69 109 ILE A C 1
ATOM 836 O O . ILE A 1 109 ? 6.885 0.117 -7.155 1.00 80.69 109 ILE A O 1
ATOM 840 N N . HIS A 1 110 ? 6.073 1.823 -8.362 1.00 82.44 110 HIS A N 1
ATOM 841 C CA . HIS A 1 110 ? 5.015 1.072 -9.026 1.00 82.44 110 HIS A CA 1
ATOM 842 C C . HIS A 1 110 ? 5.365 0.912 -10.507 1.00 82.44 110 HIS A C 1
ATOM 844 O O . HIS A 1 110 ? 5.773 1.874 -11.162 1.00 82.44 110 HIS A O 1
ATOM 850 N N . LEU A 1 111 ? 5.217 -0.305 -11.029 1.00 81.12 111 LEU A N 1
ATOM 851 C CA . LEU A 1 111 ? 5.556 -0.641 -12.409 1.00 81.12 111 LEU A CA 1
ATOM 852 C C . LEU A 1 111 ? 4.282 -0.908 -13.204 1.00 81.12 111 LEU A C 1
ATOM 854 O O . LEU A 1 111 ? 3.461 -1.728 -12.798 1.00 81.12 111 LEU A O 1
ATOM 858 N N . ALA A 1 112 ? 4.164 -0.261 -14.361 1.00 82.12 112 ALA A N 1
ATOM 859 C CA . ALA A 1 112 ? 3.127 -0.533 -15.348 1.00 82.12 112 ALA A CA 1
ATOM 860 C C . ALA A 1 112 ? 3.780 -0.884 -16.686 1.00 82.12 112 ALA A C 1
ATOM 862 O O . ALA A 1 112 ? 4.508 -0.067 -17.256 1.00 82.12 112 ALA A O 1
ATOM 863 N N . SER A 1 113 ? 3.531 -2.091 -17.194 1.00 83.12 113 SER A N 1
ATOM 864 C CA . SER A 1 113 ? 4.152 -2.577 -18.434 1.00 83.12 113 SER A CA 1
ATOM 865 C C . SER A 1 113 ? 3.127 -2.867 -19.526 1.00 83.12 113 SER A C 1
ATOM 867 O O . SER A 1 113 ? 2.055 -3.406 -19.253 1.00 83.12 113 SER A O 1
ATOM 869 N N . ALA A 1 114 ? 3.460 -2.557 -20.782 1.00 82.75 114 ALA A N 1
ATOM 870 C CA . ALA A 1 114 ? 2.592 -2.852 -21.920 1.00 82.75 114 ALA A CA 1
ATOM 871 C C . ALA A 1 114 ? 3.365 -3.264 -23.191 1.00 82.75 114 ALA A C 1
ATOM 873 O O . ALA A 1 114 ? 4.464 -2.766 -23.449 1.00 82.75 114 ALA A O 1
ATOM 874 N N . PRO A 1 115 ? 2.787 -4.165 -24.012 1.00 84.50 115 PRO A N 1
ATOM 875 C CA . PRO A 1 115 ? 3.387 -4.613 -25.266 1.00 84.50 115 PRO A CA 1
ATOM 876 C C . PRO A 1 115 ? 3.368 -3.527 -26.348 1.00 84.50 115 PRO A C 1
ATOM 878 O O . PRO A 1 115 ? 2.413 -2.760 -26.478 1.00 84.50 115 PRO A O 1
ATOM 881 N N . VAL A 1 116 ? 4.393 -3.528 -27.199 1.00 85.88 116 VAL A N 1
ATOM 882 C CA . VAL A 1 116 ? 4.490 -2.680 -28.391 1.00 85.88 116 VAL A CA 1
ATOM 883 C C . VAL A 1 116 ? 4.360 -3.548 -29.639 1.00 85.88 116 VAL A C 1
ATOM 885 O O . VAL A 1 116 ? 5.103 -4.513 -29.829 1.00 85.88 116 VAL A O 1
ATOM 888 N N . TYR A 1 117 ? 3.439 -3.175 -30.528 1.00 84.69 117 TYR A N 1
ATOM 889 C CA . TYR A 1 117 ? 3.185 -3.863 -31.795 1.00 84.69 117 TYR A CA 1
ATOM 890 C C . TYR A 1 117 ? 3.583 -2.987 -32.983 1.00 84.69 117 TYR A C 1
ATOM 892 O O . TYR A 1 117 ? 3.455 -1.763 -32.952 1.00 84.69 117 TYR A O 1
ATOM 900 N N . ASN A 1 118 ? 4.046 -3.611 -34.064 1.00 89.12 118 ASN A N 1
ATOM 901 C CA . ASN A 1 118 ? 4.264 -2.909 -35.325 1.00 89.12 118 ASN A CA 1
ATOM 902 C C . ASN A 1 118 ? 2.938 -2.662 -36.072 1.00 89.12 118 ASN A C 1
ATOM 904 O O . ASN A 1 118 ? 1.875 -3.153 -35.693 1.00 89.12 118 ASN A O 1
ATOM 908 N N . ARG A 1 119 ? 3.007 -1.959 -37.211 1.00 87.50 119 ARG A N 1
ATOM 909 C CA . ARG A 1 119 ? 1.837 -1.675 -38.071 1.00 87.50 119 ARG A CA 1
ATOM 910 C C . ARG A 1 119 ? 1.110 -2.922 -38.600 1.00 87.50 119 ARG A C 1
ATOM 912 O O . ARG A 1 119 ? -0.014 -2.802 -39.065 1.00 87.50 119 ARG A O 1
ATOM 919 N N . GLN A 1 120 ? 1.747 -4.091 -38.567 1.00 89.31 120 GLN A N 1
ATOM 920 C CA . GLN A 1 120 ? 1.176 -5.372 -39.002 1.00 89.31 120 GLN A CA 1
ATOM 921 C C . GLN A 1 120 ? 0.583 -6.173 -37.827 1.00 89.31 120 GLN A C 1
ATOM 923 O O . GLN A 1 120 ? 0.181 -7.315 -38.019 1.00 89.31 120 GLN A O 1
ATOM 928 N N . GLY A 1 121 ? 0.558 -5.610 -36.611 1.00 85.38 121 GLY A N 1
ATOM 929 C CA . GLY A 1 121 ? 0.076 -6.288 -35.405 1.00 85.38 121 GLY A CA 1
ATOM 930 C C . GLY A 1 121 ? 1.052 -7.320 -34.834 1.00 85.38 121 GLY A C 1
ATOM 931 O O . GLY A 1 121 ? 0.703 -8.053 -33.914 1.00 85.38 121 GLY A O 1
ATOM 932 N N . LYS A 1 122 ? 2.285 -7.394 -35.348 1.00 87.44 122 LYS A N 1
ATOM 933 C CA . LYS A 1 122 ? 3.323 -8.264 -34.790 1.00 87.44 122 LYS A CA 1
ATOM 934 C C . LYS A 1 122 ? 3.948 -7.579 -33.580 1.00 87.44 122 LYS A C 1
ATOM 936 O O . LYS A 1 122 ? 4.367 -6.425 -33.677 1.00 87.44 122 LYS A O 1
ATOM 941 N N . LEU A 1 123 ? 4.036 -8.304 -32.470 1.00 85.06 123 LEU A N 1
ATOM 942 C CA . LEU A 1 123 ? 4.742 -7.861 -31.273 1.00 85.06 123 LEU A CA 1
ATOM 943 C C . LEU A 1 123 ? 6.214 -7.580 -31.613 1.00 85.06 123 LEU A C 1
ATOM 945 O O . LEU A 1 123 ? 6.869 -8.405 -32.256 1.00 85.06 123 LEU A O 1
ATOM 949 N N . ILE A 1 124 ? 6.718 -6.418 -31.204 1.00 87.31 124 ILE A N 1
ATOM 950 C CA . ILE A 1 124 ? 8.106 -5.988 -31.439 1.00 87.31 124 ILE A CA 1
ATOM 951 C C . ILE A 1 124 ? 8.874 -5.656 -30.157 1.00 87.31 124 ILE A C 1
ATOM 953 O O . ILE A 1 124 ? 10.081 -5.445 -30.228 1.00 87.31 124 ILE A O 1
ATOM 957 N N . GLY A 1 125 ? 8.208 -5.642 -29.005 1.00 87.31 125 GLY A N 1
ATOM 958 C CA . GLY A 1 125 ? 8.826 -5.371 -27.712 1.00 87.31 125 GLY A CA 1
ATOM 959 C C . GLY A 1 125 ? 7.785 -4.959 -26.681 1.00 87.31 125 GLY A C 1
ATOM 960 O O . GLY A 1 125 ? 6.597 -5.248 -26.845 1.00 87.31 125 GLY A O 1
ATOM 961 N N . GLY A 1 126 ? 8.222 -4.239 -25.659 1.00 87.81 126 GLY A N 1
ATOM 962 C CA . GLY A 1 126 ? 7.357 -3.658 -24.641 1.00 87.81 126 GLY A CA 1
ATOM 963 C C . GLY A 1 126 ? 7.952 -2.382 -24.062 1.00 87.81 126 GLY A C 1
ATOM 964 O O . GLY A 1 126 ? 9.089 -2.009 -24.361 1.00 87.81 126 GLY A O 1
ATOM 965 N N . TYR A 1 127 ? 7.165 -1.697 -23.248 1.00 87.56 127 TYR A N 1
ATOM 966 C CA . TYR A 1 127 ? 7.648 -0.605 -22.420 1.00 87.56 127 TYR A CA 1
ATOM 967 C C . TYR A 1 127 ? 7.180 -0.785 -20.981 1.00 87.56 127 TYR A C 1
ATOM 969 O O . TYR A 1 127 ? 6.168 -1.439 -20.726 1.00 87.56 127 TYR A O 1
ATOM 977 N N . THR A 1 128 ? 7.919 -0.183 -20.058 1.00 87.19 128 THR A N 1
ATOM 978 C CA . THR A 1 128 ? 7.590 -0.110 -18.639 1.00 87.19 128 THR A CA 1
ATOM 979 C C . THR A 1 128 ? 7.667 1.337 -18.191 1.00 87.19 128 THR A C 1
ATOM 981 O O . THR A 1 128 ? 8.632 2.046 -18.485 1.00 87.19 128 THR A O 1
ATOM 984 N N . ILE A 1 129 ? 6.634 1.764 -17.478 1.00 88.31 129 ILE A N 1
ATOM 985 C CA . ILE A 1 129 ? 6.580 3.035 -16.776 1.00 88.31 129 ILE A CA 1
ATOM 986 C C . ILE A 1 129 ? 6.806 2.753 -15.294 1.00 88.31 129 ILE A C 1
ATOM 988 O O . ILE A 1 129 ? 6.171 1.862 -14.730 1.00 88.31 129 ILE A O 1
ATOM 992 N N . CYS A 1 130 ? 7.709 3.510 -14.677 1.00 86.62 130 CYS A N 1
ATOM 993 C CA . CYS A 1 130 ? 8.007 3.432 -13.252 1.00 86.62 130 CYS A CA 1
ATOM 994 C C . CYS A 1 130 ? 7.487 4.702 -12.576 1.00 86.62 130 CYS A C 1
ATOM 996 O O . CYS A 1 130 ? 7.891 5.805 -12.939 1.00 86.62 130 CYS A O 1
ATOM 998 N N . HIS A 1 131 ? 6.579 4.558 -11.617 1.00 84.19 131 HIS A N 1
ATOM 999 C CA . HIS A 1 131 ? 6.115 5.669 -10.789 1.00 84.19 131 HIS A CA 1
ATOM 1000 C C . HIS A 1 131 ? 6.895 5.664 -9.484 1.00 84.19 131 HIS A C 1
ATOM 1002 O O . HIS A 1 131 ? 6.867 4.661 -8.775 1.00 84.19 131 HIS A O 1
ATOM 1008 N N . ASP A 1 132 ? 7.548 6.776 -9.165 1.00 85.50 132 ASP A N 1
ATOM 1009 C CA . ASP A 1 132 ? 8.191 6.977 -7.872 1.00 85.50 132 ASP A CA 1
ATOM 1010 C C . ASP A 1 132 ? 7.144 7.360 -6.818 1.00 85.50 132 ASP A C 1
ATOM 1012 O O . ASP A 1 132 ? 6.501 8.409 -6.897 1.00 85.50 132 ASP A O 1
ATOM 1016 N N . LEU A 1 133 ? 6.966 6.488 -5.833 1.00 81.81 133 LEU A N 1
ATOM 1017 C CA . LEU A 1 133 ? 6.080 6.677 -4.690 1.00 81.81 133 LEU A CA 1
ATOM 1018 C C . LEU A 1 133 ? 6.866 6.999 -3.408 1.00 81.81 133 LEU A C 1
ATOM 1020 O O . LEU A 1 133 ? 6.269 7.176 -2.347 1.00 81.81 133 LEU A O 1
ATOM 1024 N N . THR A 1 134 ? 8.193 7.129 -3.480 1.00 78.31 134 THR A N 1
ATOM 1025 C CA . THR A 1 134 ? 9.080 7.288 -2.317 1.00 78.31 134 THR A CA 1
ATOM 1026 C C . THR A 1 134 ? 8.675 8.477 -1.454 1.00 78.31 134 THR A C 1
ATOM 1028 O O . THR A 1 134 ? 8.489 8.336 -0.247 1.00 78.31 134 THR A O 1
ATOM 1031 N N . ALA A 1 135 ? 8.456 9.644 -2.066 1.00 77.50 135 ALA A N 1
ATOM 1032 C CA . ALA A 1 135 ? 8.055 10.850 -1.342 1.00 77.50 135 ALA A CA 1
ATOM 1033 C C . ALA A 1 135 ? 6.688 10.700 -0.652 1.00 77.50 135 ALA A C 1
ATOM 1035 O O . ALA A 1 135 ? 6.500 11.199 0.458 1.00 77.50 135 ALA A O 1
ATOM 1036 N N . HIS A 1 136 ? 5.749 9.997 -1.292 1.00 74.50 136 HIS A N 1
ATOM 1037 C CA . HIS A 1 136 ? 4.421 9.748 -0.736 1.00 74.50 136 HIS A CA 1
ATOM 1038 C C . HIS A 1 136 ? 4.510 8.859 0.511 1.00 74.50 136 HIS A C 1
ATOM 1040 O O . HIS A 1 136 ? 4.032 9.242 1.577 1.00 74.50 136 HIS A O 1
ATOM 1046 N N . HIS A 1 137 ? 5.205 7.723 0.408 1.00 69.75 137 HIS A N 1
ATOM 1047 C CA . HIS A 1 137 ? 5.377 6.798 1.530 1.00 69.75 137 HIS A CA 1
ATOM 1048 C C . HIS A 1 137 ? 6.215 7.395 2.668 1.00 69.75 137 HIS A C 1
ATOM 1050 O O . HIS A 1 137 ? 5.883 7.209 3.835 1.00 69.75 137 HIS A O 1
ATOM 1056 N N . GLN A 1 138 ? 7.269 8.163 2.368 1.00 72.12 138 GLN A N 1
ATOM 1057 C CA . GLN A 1 138 ? 8.047 8.855 3.402 1.00 72.12 138 GLN A CA 1
ATOM 1058 C C . GLN A 1 138 ? 7.208 9.889 4.156 1.00 72.12 138 GLN A C 1
ATOM 1060 O O . GLN A 1 138 ? 7.372 10.052 5.365 1.00 72.12 138 GLN A O 1
ATOM 1065 N N . GLN A 1 139 ? 6.320 10.604 3.461 1.00 70.62 139 GLN A N 1
ATOM 1066 C CA . GLN A 1 139 ? 5.433 11.567 4.102 1.00 70.62 139 GLN A CA 1
ATOM 1067 C C . GLN A 1 139 ? 4.436 10.866 5.027 1.00 70.62 139 GLN A C 1
ATOM 1069 O O . GLN A 1 139 ? 4.260 11.296 6.166 1.00 70.62 139 GLN A O 1
ATOM 1074 N N . GLU A 1 140 ? 3.840 9.769 4.566 1.00 70.00 140 GLU A N 1
ATOM 1075 C CA . GLU A 1 140 ? 2.946 8.936 5.368 1.00 70.00 140 GLU A CA 1
ATOM 1076 C C . GLU A 1 140 ? 3.658 8.383 6.612 1.00 70.00 140 GLU A C 1
ATOM 1078 O O . GLU A 1 140 ? 3.181 8.572 7.732 1.00 70.00 140 GLU A O 1
ATOM 1083 N N . ALA A 1 141 ? 4.855 7.815 6.445 1.00 68.56 141 ALA A N 1
ATOM 1084 C CA . ALA A 1 141 ? 5.663 7.294 7.544 1.00 68.56 141 ALA A CA 1
ATOM 1085 C C . ALA A 1 141 ? 6.037 8.381 8.566 1.00 68.56 141 ALA A C 1
ATOM 1087 O O . ALA A 1 141 ? 5.929 8.157 9.769 1.00 68.56 141 ALA A O 1
ATOM 1088 N N . ARG A 1 142 ? 6.423 9.585 8.116 1.00 72.25 142 ARG A N 1
ATOM 1089 C CA . ARG A 1 142 ? 6.704 10.724 9.012 1.00 72.25 142 ARG A CA 1
ATOM 1090 C C . ARG A 1 142 ? 5.472 11.144 9.798 1.00 72.25 142 ARG A C 1
ATOM 1092 O O . ARG A 1 142 ? 5.576 11.441 10.987 1.00 72.25 142 ARG A O 1
ATOM 1099 N N . THR A 1 143 ? 4.317 11.184 9.141 1.00 67.25 143 THR A N 1
ATOM 1100 C CA . THR A 1 143 ? 3.045 11.499 9.786 1.00 67.25 143 THR A CA 1
ATOM 1101 C C . THR A 1 143 ? 2.706 10.454 10.848 1.00 67.25 143 THR A C 1
ATOM 1103 O O . THR A 1 143 ? 2.432 10.830 11.987 1.00 67.25 143 THR A O 1
ATOM 1106 N N . LEU A 1 144 ? 2.814 9.162 10.528 1.00 64.06 144 LEU A N 1
ATOM 1107 C CA . LEU A 1 144 ? 2.606 8.072 11.485 1.00 64.06 144 LEU A CA 1
ATOM 1108 C C . LEU A 1 144 ? 3.600 8.133 12.652 1.00 64.06 144 LEU A C 1
ATOM 1110 O O . LEU A 1 144 ? 3.184 8.101 13.805 1.00 64.06 144 LEU A O 1
ATOM 1114 N N . GLN A 1 145 ? 4.892 8.325 12.386 1.00 65.19 145 GLN A N 1
ATOM 1115 C CA . GLN A 1 145 ? 5.918 8.433 13.425 1.00 65.19 145 GLN A CA 1
ATOM 1116 C C . GLN A 1 145 ? 5.666 9.617 14.368 1.00 65.19 145 GLN A C 1
ATOM 1118 O O . GLN A 1 145 ? 5.842 9.495 15.584 1.00 65.19 145 GLN A O 1
ATOM 1123 N N . ALA A 1 146 ? 5.250 10.766 13.830 1.00 65.88 146 ALA A N 1
ATOM 1124 C CA . ALA A 1 146 ? 4.884 11.922 14.639 1.00 65.88 146 ALA A CA 1
ATOM 1125 C C . ALA A 1 146 ? 3.678 11.611 15.540 1.00 65.88 146 ALA A C 1
ATOM 1127 O O . ALA A 1 146 ? 3.691 11.974 16.716 1.00 65.88 146 ALA A O 1
ATOM 1128 N N . PHE A 1 147 ? 2.674 10.893 15.027 1.00 64.38 147 PHE A N 1
ATOM 1129 C CA . PHE A 1 147 ? 1.532 10.443 15.824 1.00 64.38 147 PHE A CA 1
ATOM 1130 C C . PHE A 1 147 ? 1.932 9.465 16.927 1.00 64.38 147 PHE A C 1
ATOM 1132 O O . PHE A 1 147 ? 1.560 9.683 18.079 1.00 64.38 147 PHE A O 1
ATOM 1139 N N . THR A 1 148 ? 2.736 8.447 16.617 1.00 56.56 148 THR A N 1
ATOM 1140 C CA . THR A 1 148 ? 3.256 7.504 17.618 1.00 56.56 148 THR A CA 1
ATOM 1141 C C . THR A 1 148 ? 4.038 8.236 18.703 1.00 56.56 148 THR A C 1
ATOM 1143 O O . THR A 1 148 ? 3.828 8.000 19.888 1.00 56.56 148 THR A O 1
ATOM 1146 N N . SER A 1 149 ? 4.878 9.199 18.318 1.00 65.56 149 SER A N 1
ATOM 1147 C CA . SER A 1 149 ? 5.656 9.990 19.275 1.00 65.56 149 SER A CA 1
ATOM 1148 C C . SER A 1 149 ? 4.762 10.827 20.198 1.00 65.56 149 SER A C 1
ATOM 1150 O O . SER A 1 149 ? 5.038 10.931 21.391 1.00 65.56 149 SER A O 1
ATOM 1152 N N . LEU A 1 150 ? 3.675 11.410 19.675 1.00 64.69 150 LEU A N 1
ATOM 1153 C CA . LEU A 1 150 ? 2.701 12.143 20.489 1.00 64.69 150 LEU A CA 1
ATOM 1154 C C . LEU A 1 150 ? 1.960 11.224 21.467 1.00 64.69 150 LEU A C 1
ATOM 1156 O O . LEU A 1 150 ? 1.786 11.605 22.623 1.00 64.69 150 LEU A O 1
ATOM 1160 N N . LEU A 1 151 ? 1.574 10.019 21.037 1.00 61.56 151 LEU A N 1
ATOM 1161 C CA . LEU A 1 151 ? 0.960 9.017 21.912 1.00 61.56 151 LEU A CA 1
ATOM 1162 C C . LEU A 1 151 ? 1.887 8.641 23.067 1.00 61.56 151 LEU A C 1
ATOM 1164 O O . LEU A 1 151 ? 1.483 8.741 24.222 1.00 61.56 151 LEU A O 1
ATOM 1168 N N . THR A 1 152 ? 3.149 8.315 22.776 1.00 59.66 152 THR A N 1
ATOM 1169 C CA . THR A 1 152 ? 4.139 7.969 23.807 1.00 59.66 152 THR A CA 1
ATOM 1170 C C . THR A 1 152 ? 4.363 9.112 24.799 1.00 59.66 152 THR A C 1
ATOM 1172 O O . THR A 1 152 ? 4.497 8.878 25.999 1.00 59.66 152 THR A O 1
ATOM 1175 N N . LEU A 1 153 ? 4.380 10.366 24.335 1.00 62.50 153 LEU A N 1
ATOM 1176 C CA . LEU A 1 153 ? 4.488 11.516 25.236 1.00 62.50 153 LEU A CA 1
ATOM 1177 C C . LEU A 1 153 ? 3.266 11.653 26.142 1.00 62.50 153 LEU A C 1
ATOM 1179 O O . LEU A 1 153 ? 3.418 11.981 27.318 1.00 62.50 153 LEU A O 1
ATOM 1183 N N . VAL A 1 154 ? 2.063 11.394 25.629 1.00 58.47 154 VAL A N 1
ATOM 1184 C CA . VAL A 1 154 ? 0.859 11.452 26.459 1.00 58.47 154 VAL A CA 1
ATOM 1185 C C . VAL A 1 154 ? 0.825 10.308 27.464 1.00 58.47 154 VAL A C 1
ATOM 1187 O O . VAL A 1 154 ? 0.541 10.564 28.630 1.00 58.47 154 VAL A O 1
ATOM 1190 N N . GLU A 1 155 ? 1.196 9.090 27.075 1.00 55.66 155 GLU A N 1
ATOM 1191 C CA . GLU A 1 155 ? 1.353 7.969 28.011 1.00 55.66 155 GLU A CA 1
ATOM 1192 C C . GLU A 1 155 ? 2.323 8.318 29.148 1.00 55.66 155 GLU A C 1
ATOM 1194 O O . GLU A 1 155 ? 2.034 8.072 30.320 1.00 55.66 155 GLU A O 1
ATOM 1199 N N . GLN A 1 156 ? 3.448 8.966 28.829 1.00 57.66 156 GLN A N 1
ATOM 1200 C CA . GLN A 1 156 ? 4.407 9.416 29.839 1.00 57.66 156 GLN A CA 1
ATOM 1201 C C . GLN A 1 156 ? 3.847 10.518 30.744 1.00 57.66 156 GLN A C 1
ATOM 1203 O O . GLN A 1 156 ? 4.068 10.480 31.954 1.00 57.66 156 GLN A O 1
ATOM 1208 N N . LEU A 1 157 ? 3.112 11.490 30.198 1.00 54.94 157 LEU A N 1
ATOM 1209 C CA . LEU A 1 157 ? 2.485 12.553 30.991 1.00 54.94 157 LEU A CA 1
ATOM 1210 C C . LEU A 1 157 ? 1.395 12.007 31.918 1.00 54.94 157 LEU A C 1
ATOM 1212 O O . LEU A 1 157 ? 1.319 12.414 33.075 1.00 54.94 157 LEU A O 1
ATOM 1216 N N . VAL A 1 158 ? 0.604 11.050 31.438 1.00 55.56 158 VAL A N 1
ATOM 1217 C CA . VAL A 1 158 ? -0.384 10.315 32.234 1.00 55.56 158 VAL A CA 1
ATOM 1218 C C . VAL A 1 158 ? 0.308 9.559 33.370 1.00 55.56 158 VAL A C 1
ATOM 1220 O O . VAL A 1 158 ? -0.089 9.690 34.526 1.00 55.56 158 VAL A O 1
ATOM 1223 N N . ALA A 1 159 ? 1.408 8.860 33.081 1.00 54.59 159 ALA A N 1
ATOM 1224 C CA . ALA A 1 159 ? 2.192 8.162 34.098 1.00 54.59 159 ALA A CA 1
ATOM 1225 C C . ALA A 1 159 ? 2.796 9.106 35.159 1.00 54.59 159 ALA A C 1
ATOM 1227 O O . ALA A 1 159 ? 2.968 8.703 36.311 1.00 54.59 159 ALA A O 1
ATOM 1228 N N . ILE A 1 160 ? 3.117 10.355 34.801 1.00 53.34 160 ILE A N 1
ATOM 1229 C CA . ILE A 1 160 ? 3.602 11.382 35.738 1.00 53.34 160 ILE A CA 1
ATOM 1230 C C . ILE A 1 160 ? 2.452 11.943 36.583 1.00 53.34 160 ILE A C 1
ATOM 1232 O O . ILE A 1 160 ? 2.601 12.041 37.799 1.00 53.34 160 ILE A O 1
ATOM 1236 N N . ALA A 1 161 ? 1.301 12.246 35.977 1.00 50.50 161 ALA A N 1
ATOM 1237 C CA . ALA A 1 161 ? 0.120 12.729 36.695 1.00 50.50 161 ALA A CA 1
ATOM 1238 C C . ALA A 1 161 ? -0.355 11.724 37.763 1.00 50.50 161 ALA A C 1
ATOM 1240 O O . ALA A 1 161 ? -0.689 12.121 38.875 1.00 50.50 161 ALA A O 1
ATOM 1241 N N . CYS A 1 162 ? -0.270 10.420 37.480 1.00 45.78 162 CYS A N 1
ATOM 1242 C CA . CYS A 1 162 ? -0.565 9.368 38.459 1.00 45.78 162 CYS A CA 1
ATOM 1243 C C . CYS A 1 162 ? 0.438 9.300 39.631 1.00 45.78 162 CYS A C 1
ATOM 1245 O O . CYS A 1 162 ? 0.125 8.725 40.671 1.00 45.78 162 CYS A O 1
ATOM 1247 N N . ARG A 1 163 ? 1.655 9.852 39.495 1.00 47.25 163 ARG A N 1
ATOM 1248 C CA . ARG A 1 163 ? 2.684 9.833 40.555 1.00 47.25 163 ARG A CA 1
ATOM 1249 C C . ARG A 1 163 ? 2.559 10.986 41.549 1.00 47.25 163 ARG A C 1
ATOM 1251 O O . ARG A 1 163 ? 3.077 10.863 42.656 1.00 47.25 163 ARG A O 1
ATOM 1258 N N . GLU A 1 164 ? 1.899 12.082 41.183 1.00 43.19 164 GLU A N 1
ATOM 1259 C CA . GLU A 1 164 ? 1.741 13.254 42.059 1.00 43.19 164 GLU A CA 1
ATOM 1260 C C . GLU A 1 164 ? 0.573 13.117 43.057 1.00 43.19 164 GLU A C 1
ATOM 1262 O O . GLU A 1 164 ? 0.482 13.894 44.007 1.00 43.19 164 GLU A O 1
ATOM 1267 N N . GLU A 1 165 ? -0.258 12.073 42.949 1.00 45.03 165 GLU A N 1
ATOM 1268 C CA . GLU A 1 165 ? -1.350 11.772 43.891 1.00 45.03 165 GLU A CA 1
ATOM 1269 C C . GLU A 1 165 ? -0.903 11.021 45.164 1.00 45.03 165 GLU A C 1
ATOM 1271 O O . GLU A 1 165 ? -1.624 10.198 45.728 1.00 45.03 165 GLU A O 1
ATOM 1276 N N . THR A 1 166 ? 0.272 11.338 45.711 1.00 41.22 166 THR A N 1
ATOM 1277 C CA . THR A 1 166 ? 0.564 11.014 47.116 1.00 41.22 166 THR A CA 1
ATOM 1278 C C . THR A 1 166 ? 0.051 12.139 48.014 1.00 41.22 166 THR A C 1
ATOM 1280 O O . THR A 1 166 ? 0.843 12.927 48.529 1.00 41.22 166 THR A O 1
ATOM 1283 N N . GLY A 1 167 ? -1.271 12.241 48.206 1.00 45.09 167 GLY A N 1
ATOM 1284 C CA . GLY A 1 167 ? -1.797 13.143 49.240 1.00 45.09 167 GLY A CA 1
ATOM 1285 C C . GLY A 1 167 ? -3.247 13.620 49.180 1.00 45.09 167 GLY A C 1
ATOM 1286 O O . GLY A 1 167 ? -3.555 14.550 49.921 1.00 45.09 167 GLY A O 1
ATOM 1287 N N . ILE A 1 168 ? -4.134 13.052 48.356 1.00 40.69 168 ILE A N 1
ATOM 1288 C CA . ILE A 1 168 ? -5.551 13.465 48.323 1.00 40.69 168 ILE A CA 1
ATOM 1289 C C . ILE A 1 168 ? -6.456 12.230 48.451 1.00 40.69 168 ILE A C 1
ATOM 1291 O O . ILE A 1 168 ? -6.148 11.163 47.926 1.00 40.69 168 ILE A O 1
ATOM 1295 N N . ASP A 1 169 ? -7.518 12.373 49.245 1.00 38.91 169 ASP A N 1
ATOM 1296 C CA . ASP A 1 169 ? -8.398 11.319 49.754 1.00 38.91 169 ASP A CA 1
ATOM 1297 C C . ASP A 1 169 ? -8.903 10.318 48.691 1.00 38.91 169 ASP A C 1
ATOM 1299 O O . ASP A 1 169 ? -9.420 10.671 47.630 1.00 38.91 169 ASP A O 1
ATOM 1303 N N . LYS A 1 170 ? -8.788 9.032 49.045 1.00 40.38 170 LYS A N 1
ATOM 1304 C CA . LYS A 1 170 ? -8.951 7.822 48.214 1.00 40.38 170 LYS A CA 1
ATOM 1305 C C . LYS A 1 170 ? -10.334 7.557 47.594 1.00 40.38 170 LYS A C 1
ATOM 1307 O O . LYS A 1 170 ? -10.507 6.504 46.990 1.00 40.38 170 LYS A O 1
ATOM 1312 N N . GLU A 1 171 ? -11.309 8.453 47.702 1.00 40.62 171 GLU A N 1
ATOM 1313 C CA . GLU A 1 171 ? -12.673 8.196 47.200 1.00 40.62 171 GLU A CA 1
ATOM 1314 C C . GLU A 1 171 ? -13.035 8.944 45.909 1.00 40.62 171 GLU A C 1
ATOM 1316 O O . GLU A 1 171 ? -14.096 8.680 45.350 1.00 40.62 171 GLU A O 1
ATOM 1321 N N . THR A 1 172 ? -12.156 9.800 45.365 1.00 38.59 172 THR A N 1
ATOM 1322 C CA . THR A 1 172 ? -12.525 10.629 44.190 1.00 38.59 172 THR A CA 1
ATOM 1323 C C . THR A 1 172 ? -11.553 10.611 43.001 1.00 38.59 172 THR A C 1
ATOM 1325 O O . THR A 1 172 ? -11.826 11.279 42.009 1.00 38.59 172 THR A O 1
ATOM 1328 N N . CYS A 1 173 ? -10.458 9.840 43.035 1.00 37.88 173 CYS A N 1
ATOM 1329 C CA . CYS A 1 173 ? -9.348 10.001 42.072 1.00 37.88 173 CYS A CA 1
ATOM 1330 C C . CYS A 1 173 ? -8.983 8.793 41.183 1.00 37.88 173 CYS A C 1
ATOM 1332 O O . CYS A 1 173 ? -7.965 8.826 40.510 1.00 37.88 173 CYS A O 1
ATOM 1334 N N . ALA A 1 174 ? -9.805 7.745 41.074 1.00 43.59 174 ALA A N 1
ATOM 1335 C CA . ALA A 1 174 ? -9.478 6.626 40.169 1.00 43.59 174 ALA A CA 1
ATOM 1336 C C . ALA A 1 174 ? -9.869 6.854 38.685 1.00 43.59 174 ALA A C 1
ATOM 1338 O O . ALA A 1 174 ? -9.526 6.045 37.830 1.00 43.59 174 ALA A O 1
ATOM 1339 N N . ILE A 1 175 ? -10.599 7.932 38.357 1.00 45.91 175 ILE A N 1
ATOM 1340 C CA . ILE A 1 175 ? -11.301 8.070 37.059 1.00 45.91 175 ILE A CA 1
ATOM 1341 C C . ILE A 1 175 ? -10.567 8.989 36.057 1.00 45.91 175 ILE A C 1
ATOM 1343 O O . ILE A 1 175 ? -10.813 8.918 34.858 1.00 45.91 175 ILE A O 1
ATOM 1347 N N . SER A 1 176 ? -9.635 9.839 36.495 1.00 55.34 176 SER A N 1
ATOM 1348 C CA . SER A 1 176 ? -9.105 10.918 35.639 1.00 55.34 176 SER A CA 1
ATOM 1349 C C . SER A 1 176 ? -8.141 10.464 34.519 1.00 55.34 176 SER A C 1
ATOM 1351 O O . SER A 1 176 ? -8.321 10.883 33.374 1.00 55.34 176 SER A O 1
ATOM 1353 N N . PRO A 1 177 ? -7.148 9.584 34.762 1.00 58.47 177 PRO A N 1
ATOM 1354 C CA . PRO A 1 177 ? -6.111 9.316 33.760 1.00 58.47 177 PRO A CA 1
ATOM 1355 C C . PRO A 1 177 ? -6.587 8.419 32.606 1.00 58.47 177 PRO A C 1
ATOM 1357 O O . PRO A 1 177 ? -6.276 8.679 31.446 1.00 58.47 177 PRO A O 1
ATOM 1360 N N . ILE A 1 178 ? -7.393 7.394 32.900 1.00 56.78 178 ILE A N 1
ATOM 1361 C CA . ILE A 1 178 ? -7.851 6.416 31.900 1.00 56.78 178 ILE A CA 1
ATOM 1362 C C . ILE A 1 178 ? -8.880 7.015 30.927 1.00 56.78 178 ILE A C 1
ATOM 1364 O O . ILE A 1 178 ? -8.886 6.684 29.740 1.00 56.78 178 ILE A O 1
ATOM 1368 N N . LEU A 1 179 ? -9.704 7.955 31.409 1.00 61.16 179 LEU A N 1
ATOM 1369 C CA . LEU A 1 179 ? -10.701 8.661 30.603 1.00 61.16 179 LEU A CA 1
ATOM 1370 C C . LEU A 1 179 ? -10.033 9.656 29.640 1.00 61.16 179 LEU A C 1
ATOM 1372 O O . LEU A 1 179 ? -10.433 9.774 28.483 1.00 61.16 179 LEU A O 1
ATOM 1376 N N . VAL A 1 180 ? -8.973 10.337 30.095 1.00 64.31 180 VAL A N 1
ATOM 1377 C CA . VAL A 1 180 ? -8.158 11.221 29.245 1.00 64.31 180 VAL A CA 1
ATOM 1378 C C . VAL A 1 180 ? -7.453 10.417 28.151 1.00 64.31 180 VAL A C 1
ATOM 1380 O O . VAL A 1 180 ? -7.485 10.821 26.986 1.00 64.31 180 VAL A O 1
ATOM 1383 N N . THR A 1 181 ? -6.880 9.258 28.490 1.00 64.94 181 THR A N 1
ATOM 1384 C CA . THR A 1 181 ? -6.221 8.388 27.506 1.00 64.94 181 THR A CA 1
ATOM 1385 C C . THR A 1 181 ? -7.200 7.845 26.469 1.00 64.94 181 THR A C 1
ATOM 1387 O O . THR A 1 181 ? -6.914 7.900 25.273 1.00 64.94 181 THR A O 1
ATOM 1390 N N . GLY A 1 182 ? -8.382 7.383 26.889 1.00 67.62 182 GLY A N 1
ATOM 1391 C CA . GLY A 1 182 ? -9.390 6.881 25.955 1.00 67.62 182 GLY A CA 1
ATOM 1392 C C . GLY A 1 182 ? -9.887 7.944 24.980 1.00 67.62 182 GLY A C 1
ATOM 1393 O O . GLY A 1 182 ? -9.961 7.684 23.780 1.00 67.62 182 GLY A O 1
ATOM 1394 N N . LYS A 1 183 ? -10.141 9.168 25.457 1.00 69.56 183 LYS A N 1
ATOM 1395 C CA . LYS A 1 183 ? -10.529 10.281 24.583 1.00 69.56 183 LYS A CA 1
ATOM 1396 C C . LYS A 1 183 ? -9.460 10.597 23.534 1.00 69.56 183 LYS A C 1
ATOM 1398 O O . LYS A 1 183 ? -9.787 10.773 22.362 1.00 69.56 183 LYS A O 1
ATOM 1403 N N . LEU A 1 184 ? -8.187 10.628 23.928 1.00 67.19 184 LEU A N 1
ATOM 1404 C CA . LEU A 1 184 ? -7.100 10.912 22.995 1.00 67.19 184 LEU A CA 1
ATOM 1405 C C . LEU A 1 184 ? -6.919 9.806 21.944 1.00 67.19 184 LEU A C 1
ATOM 1407 O O . LEU A 1 184 ? -6.738 10.109 20.764 1.00 67.19 184 LEU A O 1
ATOM 1411 N N . LEU A 1 185 ? -6.975 8.535 22.356 1.00 70.00 185 LEU A N 1
ATOM 1412 C CA . LEU A 1 185 ? -6.870 7.398 21.436 1.00 70.00 185 LEU A CA 1
ATOM 1413 C C . LEU A 1 185 ? -7.929 7.487 20.341 1.00 70.00 185 LEU A C 1
ATOM 1415 O O . LEU A 1 185 ? -7.630 7.346 19.158 1.00 70.00 185 LEU A O 1
ATOM 1419 N N . VAL A 1 186 ? -9.157 7.804 20.732 1.00 74.75 186 VAL A N 1
ATOM 1420 C CA . VAL A 1 186 ? -10.287 7.920 19.818 1.00 74.75 186 VAL A CA 1
ATOM 1421 C C . VAL A 1 186 ? -10.111 9.074 18.827 1.00 74.75 186 VAL A C 1
ATOM 1423 O O . VAL A 1 186 ? -10.372 8.903 17.635 1.00 74.75 186 VAL A O 1
ATOM 1426 N N . GLU A 1 187 ? -9.601 10.227 19.270 1.00 70.19 187 GLU A N 1
ATOM 1427 C CA . GLU A 1 187 ? -9.282 11.349 18.375 1.00 70.19 187 GLU A CA 1
ATOM 1428 C C . GLU A 1 187 ? -8.205 10.996 17.338 1.00 70.19 187 GLU A C 1
ATOM 1430 O O . GLU A 1 187 ? -8.256 11.474 16.201 1.00 70.19 187 GLU A O 1
ATOM 1435 N N . ILE A 1 188 ? -7.230 10.165 17.710 1.00 67.56 188 ILE A N 1
ATOM 1436 C CA . ILE A 1 188 ? -6.139 9.755 16.819 1.00 67.56 188 ILE A CA 1
ATOM 1437 C C . ILE A 1 188 ? -6.614 8.692 15.833 1.00 67.56 188 ILE A C 1
ATOM 1439 O O . ILE A 1 188 ? -6.423 8.853 14.627 1.00 67.56 188 ILE A O 1
ATOM 1443 N N . ILE A 1 189 ? -7.295 7.652 16.314 1.00 67.56 189 ILE A N 1
ATOM 1444 C CA . ILE A 1 189 ? -7.826 6.578 15.468 1.00 67.56 189 ILE A CA 1
ATOM 1445 C C . ILE A 1 189 ? -8.800 7.157 14.431 1.00 67.56 189 ILE A C 1
ATOM 1447 O O . ILE A 1 189 ? -8.700 6.828 13.248 1.00 67.56 189 ILE A O 1
ATOM 1451 N N . ALA A 1 190 ? -9.672 8.089 14.833 1.00 71.56 190 ALA A N 1
ATOM 1452 C CA . ALA A 1 190 ? -10.612 8.742 13.922 1.00 71.56 190 ALA A CA 1
ATOM 1453 C C . ALA A 1 190 ? -9.919 9.530 12.795 1.00 71.56 190 ALA A C 1
ATOM 1455 O O . ALA A 1 190 ? -10.430 9.575 11.675 1.00 71.56 190 ALA A O 1
ATOM 1456 N N . LYS A 1 191 ? -8.749 10.129 13.062 1.00 66.06 191 LYS A N 1
ATOM 1457 C CA . LYS A 1 191 ? -7.961 10.855 12.050 1.00 66.06 191 LYS A CA 1
ATOM 1458 C C . LYS A 1 191 ? -7.245 9.927 11.070 1.00 66.06 191 LYS A C 1
ATOM 1460 O O . LYS A 1 191 ? -7.069 10.313 9.920 1.00 66.06 191 LYS A O 1
ATOM 1465 N N . VAL A 1 192 ? -6.826 8.742 11.516 1.00 63.06 192 VAL A N 1
ATOM 1466 C CA . VAL A 1 192 ? -6.054 7.791 10.698 1.00 63.06 192 VAL A CA 1
ATOM 1467 C C . VAL A 1 192 ? -6.965 6.917 9.839 1.00 63.06 192 VAL A C 1
ATOM 1469 O O . VAL A 1 192 ? -6.713 6.748 8.651 1.00 63.06 192 VAL A O 1
ATOM 1472 N N . LEU A 1 193 ? -8.038 6.375 10.417 1.00 65.06 193 LEU A N 1
ATOM 1473 C CA . LEU A 1 193 ? -8.855 5.356 9.752 1.00 65.06 193 LEU A CA 1
ATOM 1474 C C . LEU A 1 193 ? -9.973 5.921 8.861 1.00 65.06 193 LEU A C 1
ATOM 1476 O O . LEU A 1 193 ? -10.672 5.141 8.219 1.00 65.06 193 LEU A O 1
ATOM 1480 N N . ASN A 1 194 ? -10.157 7.250 8.812 1.00 65.06 194 ASN A N 1
ATOM 1481 C CA . ASN A 1 194 ? -11.234 7.934 8.074 1.00 65.06 194 ASN A CA 1
ATOM 1482 C C . ASN A 1 194 ? -12.601 7.222 8.200 1.00 65.06 194 ASN A C 1
ATOM 1484 O O . ASN A 1 194 ? -13.307 6.963 7.224 1.00 65.06 194 ASN A O 1
ATOM 1488 N N . CYS A 1 195 ? -12.932 6.831 9.425 1.00 67.00 195 CYS A N 1
ATOM 1489 C CA . CYS A 1 195 ? -14.069 5.984 9.764 1.00 67.00 195 CYS A CA 1
ATOM 1490 C C . CYS A 1 195 ? -15.300 6.805 10.175 1.00 67.00 195 CYS A C 1
ATOM 1492 O O . CYS A 1 195 ? -15.192 7.971 10.566 1.00 67.00 195 CYS A O 1
ATOM 1494 N N . HIS A 1 196 ? -16.482 6.178 10.102 1.00 69.69 196 HIS A N 1
ATOM 1495 C CA . HIS A 1 196 ? -17.756 6.846 10.392 1.00 69.69 196 HIS A CA 1
ATOM 1496 C C . HIS A 1 196 ? -17.822 7.360 11.835 1.00 69.69 196 HIS A C 1
ATOM 1498 O O . HIS A 1 196 ? -18.113 8.532 12.044 1.00 69.69 196 HIS A O 1
ATOM 1504 N N . TYR A 1 197 ? -17.469 6.515 12.804 1.00 79.69 197 TYR A N 1
ATOM 1505 C CA . TYR A 1 197 ? -17.163 6.916 14.172 1.00 79.69 197 TYR A CA 1
ATOM 1506 C C . TYR A 1 197 ? -16.202 5.913 14.816 1.00 79.69 197 TYR A C 1
ATOM 1508 O O . TYR A 1 197 ? -16.010 4.811 14.297 1.00 79.69 197 TYR A O 1
ATOM 1516 N N . VAL A 1 198 ? -15.571 6.324 15.914 1.00 75.88 198 VAL A N 1
ATOM 1517 C CA . VAL A 1 198 ? -14.714 5.471 16.752 1.00 75.88 198 VAL A CA 1
ATOM 1518 C C . VAL A 1 198 ? -15.151 5.639 18.187 1.00 75.88 198 VAL A C 1
ATOM 1520 O O . VAL A 1 198 ? -15.415 6.763 18.613 1.00 75.88 198 VAL A O 1
ATOM 1523 N N . ASP A 1 199 ? -15.173 4.545 18.929 1.00 77.88 199 ASP A N 1
ATOM 1524 C CA . ASP A 1 199 ? -15.324 4.532 20.371 1.00 77.88 199 ASP A CA 1
ATOM 1525 C C . ASP A 1 199 ? -14.260 3.635 21.018 1.00 77.88 199 ASP A C 1
ATOM 1527 O O . ASP A 1 199 ? -13.702 2.729 20.398 1.00 77.88 199 ASP A O 1
ATOM 1531 N N . VAL A 1 200 ? -13.915 3.944 22.265 1.00 75.25 200 VAL A N 1
ATOM 1532 C CA . VAL A 1 200 ? -13.024 3.128 23.095 1.00 75.25 200 VAL A CA 1
ATOM 1533 C C . VAL A 1 200 ? -13.707 2.907 24.435 1.00 75.25 200 VAL A C 1
ATOM 1535 O O . VAL A 1 200 ? -14.150 3.859 25.085 1.00 75.25 200 VAL A O 1
ATOM 1538 N N . PHE A 1 201 ? -13.760 1.646 24.858 1.00 75.00 201 PHE A N 1
ATOM 1539 C CA . PHE A 1 201 ? -14.356 1.228 26.121 1.00 75.00 201 PHE A CA 1
ATOM 1540 C C . PHE A 1 201 ? -13.344 0.473 26.978 1.00 75.00 201 PHE A C 1
ATOM 1542 O O . PHE A 1 201 ? -12.506 -0.262 26.457 1.00 75.00 201 PHE A O 1
ATOM 1549 N N . ALA A 1 202 ? -13.467 0.615 28.293 1.00 71.62 202 ALA A N 1
ATOM 1550 C CA . ALA A 1 202 ? -12.895 -0.321 29.250 1.00 71.62 202 ALA A CA 1
ATOM 1551 C C . ALA A 1 202 ? -13.931 -1.397 29.587 1.00 71.62 202 ALA A C 1
ATOM 1553 O O . ALA A 1 202 ? -15.124 -1.103 29.657 1.00 71.62 202 ALA A O 1
ATOM 1554 N N . ILE A 1 203 ? -13.475 -2.625 29.821 1.00 71.00 203 ILE A N 1
ATOM 1555 C CA . ILE A 1 203 ? -14.311 -3.727 30.306 1.00 71.00 203 ILE A CA 1
ATOM 1556 C C . ILE A 1 203 ? -13.853 -4.067 31.723 1.00 71.00 203 ILE A C 1
ATOM 1558 O O . ILE A 1 203 ? -12.650 -4.197 31.965 1.00 71.00 203 ILE A O 1
ATOM 1562 N N . ASP A 1 204 ? -14.797 -4.211 32.652 1.00 66.94 204 ASP A N 1
ATOM 1563 C CA . ASP A 1 204 ? -14.474 -4.591 34.026 1.00 66.94 204 ASP A CA 1
ATOM 1564 C C . ASP A 1 204 ? -13.903 -6.028 34.072 1.00 66.94 204 ASP A C 1
ATOM 1566 O O . ASP A 1 204 ? -14.508 -6.967 33.560 1.00 66.94 204 ASP A O 1
ATOM 1570 N N . PRO A 1 205 ? -12.762 -6.278 34.741 1.00 56.38 205 PRO A N 1
ATOM 1571 C CA . PRO A 1 205 ? -12.118 -7.597 34.730 1.00 56.38 205 PRO A CA 1
ATOM 1572 C C . PRO A 1 205 ? -12.916 -8.701 35.447 1.00 56.38 205 PRO A C 1
ATOM 1574 O O . PRO A 1 205 ? -12.594 -9.878 35.305 1.00 56.38 205 PRO A O 1
ATOM 1577 N N . GLN A 1 206 ? -13.932 -8.343 36.241 1.00 54.88 206 GLN A N 1
ATOM 1578 C CA . GLN A 1 206 ? -14.800 -9.285 36.963 1.00 54.88 206 GLN A CA 1
ATOM 1579 C C . GLN A 1 206 ? -16.264 -9.252 36.503 1.00 54.88 206 GLN A C 1
ATOM 1581 O O . GLN A 1 206 ? -17.087 -9.989 37.046 1.00 54.88 206 GLN A O 1
ATOM 1586 N N . GLY A 1 207 ? -16.615 -8.413 35.526 1.00 57.53 207 GLY A N 1
ATOM 1587 C CA . GLY A 1 207 ? -17.987 -8.315 35.049 1.00 57.53 207 GLY A CA 1
ATOM 1588 C C . GLY A 1 207 ? -18.061 -7.842 33.609 1.00 57.53 207 GLY A C 1
ATOM 1589 O O . GLY A 1 207 ? -17.248 -7.048 33.170 1.00 57.53 207 GLY A O 1
ATOM 1590 N N . ASP A 1 208 ? -19.102 -8.253 32.896 1.00 66.75 208 ASP A N 1
ATOM 1591 C CA . ASP A 1 208 ? -19.349 -7.858 31.503 1.00 66.75 208 ASP A CA 1
ATOM 1592 C C . ASP A 1 208 ? -19.648 -6.355 31.319 1.00 66.75 208 ASP A C 1
ATOM 1594 O O . ASP A 1 208 ? -20.125 -5.943 30.266 1.00 66.75 208 ASP A O 1
ATOM 1598 N N . ARG A 1 209 ? -19.439 -5.503 32.327 1.00 72.00 209 ARG A N 1
ATOM 1599 C CA . ARG A 1 209 ? -19.769 -4.079 32.243 1.00 72.00 209 ARG A CA 1
ATOM 1600 C C . ARG A 1 209 ? -18.721 -3.322 31.442 1.00 72.00 209 ARG A C 1
ATOM 1602 O O . ARG A 1 209 ? -17.520 -3.506 31.630 1.00 72.00 209 ARG A O 1
ATOM 1609 N N . GLN A 1 210 ? -19.214 -2.459 30.564 1.00 76.31 210 GLN A N 1
ATOM 1610 C CA . GLN A 1 210 ? -18.415 -1.618 29.687 1.00 76.31 210 GLN A CA 1
ATOM 1611 C C . GLN A 1 210 ? -18.493 -0.163 30.156 1.00 76.31 210 GLN A C 1
ATOM 1613 O O . GLN A 1 210 ? -19.574 0.339 30.454 1.00 76.31 210 GLN A O 1
ATOM 1618 N N . HIS A 1 211 ? -17.361 0.533 30.152 1.00 74.06 211 HIS A N 1
ATOM 1619 C CA . HIS A 1 211 ? -17.272 1.959 30.468 1.00 74.06 211 HIS A CA 1
ATOM 1620 C C . HIS A 1 211 ? -16.734 2.714 29.259 1.00 74.06 211 HIS A C 1
ATOM 1622 O O . HIS A 1 211 ? -15.637 2.417 28.787 1.00 74.06 211 HIS A O 1
ATOM 1628 N N . LEU A 1 212 ? -17.488 3.690 28.747 1.00 76.69 212 LEU A N 1
ATOM 1629 C CA . LEU A 1 212 ? -17.058 4.499 27.602 1.00 76.69 212 LEU A CA 1
ATOM 1630 C C . LEU A 1 212 ? -15.946 5.464 28.023 1.00 76.69 212 LEU A C 1
ATOM 1632 O O . LEU A 1 212 ? -16.188 6.420 28.769 1.00 76.69 212 LEU A O 1
ATOM 1636 N N . LEU A 1 213 ? -14.745 5.246 27.490 1.00 73.75 213 LEU A N 1
ATOM 1637 C CA . LEU A 1 213 ? -13.588 6.104 27.730 1.00 73.75 213 LEU A CA 1
ATOM 1638 C C . LEU A 1 213 ? -13.526 7.281 26.744 1.00 73.75 213 LEU A C 1
ATOM 1640 O O . LEU A 1 213 ? -13.055 8.354 27.110 1.00 73.75 213 LEU A O 1
ATOM 1644 N N . GLY A 1 214 ? -14.030 7.117 25.517 1.00 75.38 214 GLY A N 1
ATOM 1645 C CA . GLY A 1 214 ? -14.129 8.206 24.542 1.00 75.38 214 GLY A CA 1
ATOM 1646 C C . GLY A 1 214 ? -14.842 7.808 23.252 1.00 75.38 214 GLY A C 1
ATOM 1647 O O . GLY A 1 214 ? -14.869 6.630 22.902 1.00 75.38 214 GLY A O 1
ATOM 1648 N N . ALA A 1 215 ? -15.396 8.794 22.543 1.00 83.31 215 ALA A N 1
ATOM 1649 C CA . ALA A 1 215 ? -15.973 8.644 21.208 1.00 83.31 215 ALA A CA 1
ATOM 1650 C C . ALA A 1 215 ? -15.571 9.828 20.298 1.00 83.31 215 ALA A C 1
ATOM 1652 O O . ALA A 1 215 ? -15.305 10.926 20.784 1.00 83.31 215 ALA A O 1
ATOM 1653 N N . SER A 1 216 ? -15.495 9.614 18.982 1.00 81.69 216 SER A N 1
ATOM 1654 C CA . SER A 1 216 ? -15.176 10.647 17.981 1.00 81.69 216 SER A CA 1
ATOM 1655 C C . SER A 1 216 ? -16.049 10.476 16.741 1.00 81.69 216 SER A C 1
ATOM 1657 O O . SER A 1 216 ? -16.502 9.374 16.440 1.00 81.69 216 SER A O 1
ATOM 1659 N N . ASN A 1 217 ? -16.273 11.581 16.024 1.00 79.81 217 ASN A N 1
ATOM 1660 C CA . ASN A 1 217 ? -17.198 11.724 14.892 1.00 79.81 217 ASN A CA 1
ATOM 1661 C C . ASN A 1 217 ? -18.682 11.460 15.232 1.00 79.81 217 ASN A C 1
ATOM 1663 O O . ASN A 1 217 ? -19.495 11.250 14.335 1.00 79.81 217 ASN A O 1
ATOM 1667 N N . LEU A 1 218 ? -19.053 11.544 16.514 1.00 82.19 218 LEU A N 1
ATOM 1668 C CA . LEU A 1 218 ? -20.441 11.569 16.978 1.00 82.19 218 LEU A CA 1
ATOM 1669 C C . LEU A 1 218 ? -20.844 12.986 17.399 1.00 82.19 218 LEU A C 1
ATOM 1671 O O . LEU A 1 218 ? -20.016 13.791 17.827 1.00 82.19 218 LEU A O 1
ATOM 1675 N N . THR A 1 219 ? -22.134 13.300 17.295 1.00 83.06 219 THR A N 1
ATOM 1676 C CA . THR A 1 219 ? -22.686 14.504 17.935 1.00 83.06 219 THR A CA 1
ATOM 1677 C C . THR A 1 219 ? -22.701 14.337 19.462 1.00 83.06 219 THR A C 1
ATOM 1679 O O . THR A 1 219 ? -22.799 13.205 19.939 1.00 83.06 219 THR A O 1
ATOM 1682 N N . PRO A 1 220 ? -22.682 15.429 20.252 1.00 79.31 220 PRO A N 1
ATOM 1683 C CA . PRO A 1 220 ? -22.732 15.336 21.716 1.00 79.31 220 PRO A CA 1
ATOM 1684 C C . PRO A 1 220 ? -23.939 14.541 22.240 1.00 79.31 220 PRO A C 1
ATOM 1686 O O . PRO A 1 220 ? -23.845 13.834 23.237 1.00 79.31 220 PRO A O 1
ATOM 1689 N N . GLU A 1 221 ? -25.073 14.622 21.542 1.00 83.12 221 GLU A N 1
ATOM 1690 C CA . GLU A 1 221 ? -26.300 13.884 21.863 1.00 83.12 221 GLU A CA 1
ATOM 1691 C C . GLU A 1 221 ? -26.147 12.377 21.605 1.00 83.12 221 GLU A C 1
ATOM 1693 O O . GLU A 1 221 ? -26.601 11.556 22.402 1.00 83.12 221 GLU A O 1
ATOM 1698 N N . GLN A 1 222 ? -25.481 12.002 20.509 1.00 83.50 222 GLN A N 1
ATOM 1699 C CA . GLN A 1 222 ? -25.180 10.606 20.187 1.00 83.50 222 GLN A CA 1
ATOM 1700 C C . GLN A 1 222 ? -24.134 10.017 21.134 1.00 83.50 222 GLN A C 1
ATOM 1702 O O . GLN A 1 222 ? -24.305 8.887 21.575 1.00 83.50 222 GLN A O 1
ATOM 1707 N N . GLU A 1 223 ? -23.089 10.774 21.478 1.00 82.62 223 GLU A N 1
ATOM 1708 C CA . GLU A 1 223 ? -22.071 10.343 22.441 1.00 82.62 223 GLU A CA 1
ATOM 1709 C C . GLU A 1 223 ? -22.686 10.111 23.827 1.00 82.62 223 GLU A C 1
ATOM 1711 O O . GLU A 1 223 ? -22.434 9.079 24.447 1.00 82.62 223 GLU A O 1
ATOM 1716 N N . GLN A 1 224 ? -23.548 11.022 24.290 1.00 81.88 224 GLN A N 1
ATOM 1717 C CA . GLN A 1 224 ? -24.248 10.862 25.564 1.00 81.88 224 GLN A CA 1
ATOM 1718 C C . GLN A 1 224 ? -25.161 9.630 25.557 1.00 81.88 224 GLN A C 1
ATOM 1720 O O . GLN A 1 224 ? -25.179 8.860 26.515 1.00 81.88 224 GLN A O 1
ATOM 1725 N N . ARG A 1 225 ? -25.879 9.399 24.455 1.00 84.38 225 ARG A N 1
ATOM 1726 C CA . ARG A 1 225 ? -26.718 8.211 24.302 1.00 84.38 225 ARG A CA 1
ATOM 1727 C C . ARG A 1 225 ? -25.896 6.922 24.269 1.00 84.38 225 ARG A C 1
ATOM 1729 O O . ARG A 1 225 ? -26.274 5.954 24.918 1.00 84.38 225 ARG A O 1
ATOM 1736 N N . LEU A 1 226 ? -24.777 6.909 23.543 1.00 83.94 226 LEU A N 1
ATOM 1737 C CA . LEU A 1 226 ? -23.852 5.776 23.505 1.00 83.94 226 LEU A CA 1
ATOM 1738 C C . LEU A 1 226 ? -23.309 5.473 24.906 1.00 83.94 226 LEU A C 1
ATOM 1740 O O . LEU A 1 226 ? -23.239 4.312 25.298 1.00 83.94 226 LEU A O 1
ATOM 1744 N N . ARG A 1 227 ? -22.965 6.513 25.672 1.00 83.31 227 ARG A N 1
ATOM 1745 C CA . ARG A 1 227 ? -22.530 6.386 27.064 1.00 83.31 227 ARG A CA 1
ATOM 1746 C C . ARG A 1 227 ? -23.600 5.721 27.923 1.00 83.31 227 ARG A C 1
ATOM 1748 O O . ARG A 1 227 ? -23.322 4.721 28.574 1.00 83.31 227 ARG A O 1
ATOM 1755 N N . GLU A 1 228 ? -24.820 6.247 27.890 1.00 83.94 228 GLU A N 1
ATOM 1756 C CA . GLU A 1 228 ? -25.941 5.728 28.677 1.00 83.94 228 GLU A CA 1
ATOM 1757 C C . GLU A 1 228 ? -26.292 4.285 28.305 1.00 83.94 228 GLU A C 1
ATOM 1759 O O . GLU A 1 228 ? -26.494 3.456 29.191 1.00 83.94 228 GLU A O 1
ATOM 1764 N N . GLU A 1 229 ? -26.336 3.967 27.009 1.00 83.31 229 GLU A N 1
ATOM 1765 C CA . GLU A 1 229 ? -26.626 2.615 26.532 1.00 83.31 229 GLU A CA 1
ATOM 1766 C C . GLU A 1 229 ? -25.528 1.635 26.968 1.00 83.31 229 GLU A C 1
ATOM 1768 O O . GLU A 1 229 ? -25.854 0.555 27.464 1.00 83.31 229 GLU A O 1
ATOM 1773 N N . THR A 1 230 ? -24.253 2.005 26.825 1.00 78.50 230 THR A N 1
ATOM 1774 C CA . THR A 1 230 ? -23.129 1.104 27.105 1.00 78.50 230 THR A CA 1
ATOM 1775 C C . THR A 1 230 ? -22.870 0.912 28.599 1.00 78.50 230 THR A C 1
ATOM 1777 O O . THR A 1 230 ? -22.659 -0.217 29.031 1.00 78.50 230 THR A O 1
ATOM 1780 N N . GLU A 1 231 ? -22.962 1.964 29.416 1.00 80.81 231 GLU A N 1
ATOM 1781 C CA . GLU A 1 231 ? -22.731 1.865 30.869 1.00 80.81 231 GLU A CA 1
ATOM 1782 C C . GLU A 1 231 ? -23.847 1.088 31.596 1.00 80.81 231 GLU A C 1
ATOM 1784 O O . GLU A 1 231 ? -23.638 0.535 32.679 1.00 80.81 231 GLU A O 1
ATOM 1789 N N . GLN A 1 232 ? -25.043 1.003 31.004 1.00 79.75 232 GLN A N 1
ATOM 1790 C CA . GLN A 1 232 ? -26.183 0.270 31.570 1.00 79.75 232 GLN A CA 1
ATOM 1791 C C . GLN A 1 232 ? -26.257 -1.193 31.117 1.00 79.75 232 GLN A C 1
ATOM 1793 O O . GLN A 1 232 ? -27.155 -1.921 31.550 1.00 79.75 232 GLN A O 1
ATOM 1798 N N . ALA A 1 233 ? -25.339 -1.634 30.258 1.00 78.56 233 ALA A N 1
ATOM 1799 C CA . ALA A 1 233 ? -25.465 -2.883 29.529 1.00 78.56 233 ALA A CA 1
ATOM 1800 C C . ALA A 1 233 ? -24.222 -3.763 29.611 1.00 78.56 233 ALA A C 1
ATOM 1802 O O . ALA A 1 233 ? -23.099 -3.265 29.508 1.00 78.56 233 ALA A O 1
ATOM 1803 N N . PRO A 1 234 ? -24.399 -5.084 29.743 1.00 81.69 234 PRO A N 1
ATOM 1804 C CA . PRO A 1 234 ? -23.279 -5.993 29.635 1.00 81.69 234 PRO A CA 1
ATOM 1805 C C . PRO A 1 234 ? -22.796 -6.104 28.179 1.00 81.69 234 PRO A C 1
ATOM 1807 O O . PRO A 1 234 ? -23.545 -5.881 27.229 1.00 81.69 234 PRO A O 1
ATOM 1810 N N . LEU A 1 235 ? -21.538 -6.494 27.993 1.00 80.19 235 LEU A N 1
ATOM 1811 C CA . LEU A 1 235 ? -20.923 -6.781 26.697 1.00 80.19 235 LEU A CA 1
ATOM 1812 C C . LEU A 1 235 ? -21.669 -7.877 25.927 1.00 80.19 235 LEU A C 1
ATOM 1814 O O . LEU A 1 235 ? -21.775 -7.800 24.703 1.00 80.19 235 LEU A O 1
ATOM 1818 N N . SER A 1 236 ? -22.272 -8.822 26.647 1.00 82.69 236 SER A N 1
ATOM 1819 C CA . SER A 1 236 ? -23.127 -9.884 26.106 1.00 82.69 236 SER A CA 1
ATOM 1820 C C . SER A 1 236 ? -24.408 -9.386 25.419 1.00 82.69 236 SER A C 1
ATOM 1822 O O . SER A 1 236 ? -24.986 -10.117 24.619 1.00 82.69 236 SER A O 1
ATOM 1824 N N . ASP A 1 237 ? -24.827 -8.132 25.635 1.00 82.62 237 ASP A N 1
ATOM 1825 C CA . ASP A 1 237 ? -25.917 -7.521 24.857 1.00 82.62 237 ASP A CA 1
ATOM 1826 C C . ASP A 1 237 ? -25.474 -7.083 23.452 1.00 82.62 237 ASP A C 1
ATOM 1828 O O . ASP A 1 237 ? -26.314 -6.851 22.579 1.00 82.62 237 ASP A O 1
ATOM 1832 N N . TYR A 1 238 ? -24.168 -6.928 23.231 1.00 79.06 238 TYR A N 1
ATOM 1833 C CA . TYR A 1 238 ? -23.607 -6.449 21.969 1.00 79.06 238 TYR A CA 1
ATOM 1834 C C . TYR A 1 238 ? -23.017 -7.586 21.142 1.00 79.06 238 TYR A C 1
ATOM 1836 O O . TYR A 1 238 ? -23.166 -7.579 19.923 1.00 79.06 238 TYR A O 1
ATOM 1844 N N . ILE A 1 239 ? -22.348 -8.543 21.782 1.00 83.69 239 ILE A N 1
ATOM 1845 C CA . ILE A 1 239 ? -21.603 -9.610 21.110 1.00 83.69 239 ILE A CA 1
ATOM 1846 C C . ILE A 1 239 ? -21.859 -10.963 21.771 1.00 83.69 239 ILE A C 1
ATOM 1848 O O . ILE A 1 239 ? -22.192 -11.035 22.951 1.00 83.69 239 ILE A O 1
ATOM 1852 N N . ASP A 1 240 ? -21.724 -12.040 21.001 1.00 83.06 240 ASP A N 1
ATOM 1853 C CA . ASP A 1 240 ? -21.956 -13.396 21.491 1.00 83.06 240 ASP A CA 1
ATOM 1854 C C . ASP A 1 240 ? -20.804 -13.915 22.371 1.00 83.06 240 ASP A C 1
ATOM 1856 O O . ASP A 1 240 ? -19.683 -13.402 22.359 1.00 83.06 240 ASP A O 1
ATOM 1860 N N . GLU A 1 241 ? -21.071 -14.978 23.136 1.00 82.62 241 GLU A N 1
ATOM 1861 C CA . GLU A 1 241 ? -20.080 -15.582 24.041 1.00 82.62 241 GLU A CA 1
ATOM 1862 C C . GLU A 1 241 ? -18.807 -16.040 23.307 1.00 82.62 241 GLU A C 1
ATOM 1864 O O . GLU A 1 241 ? -17.712 -15.984 23.867 1.00 82.62 241 GLU A O 1
ATOM 1869 N N . ALA A 1 242 ? -18.927 -16.461 22.042 1.00 82.81 242 ALA A N 1
ATOM 1870 C CA . ALA A 1 242 ? -17.786 -16.868 21.228 1.00 82.81 242 ALA A CA 1
ATOM 1871 C C . ALA A 1 242 ? -16.851 -15.687 20.922 1.00 82.81 242 ALA A C 1
ATOM 1873 O O . ALA A 1 242 ? -15.633 -15.818 21.067 1.00 82.81 242 ALA A O 1
ATOM 1874 N N . THR A 1 243 ? -17.405 -14.530 20.554 1.00 79.31 243 THR A N 1
ATOM 1875 C CA . THR A 1 243 ? -16.635 -13.303 20.315 1.00 79.31 243 THR A CA 1
ATOM 1876 C C . THR A 1 243 ? -16.024 -12.770 21.610 1.00 79.31 243 THR A C 1
ATOM 1878 O O . THR A 1 243 ? -14.864 -12.362 21.618 1.00 79.31 243 THR A O 1
ATOM 1881 N N . ILE A 1 244 ? -16.752 -12.835 22.729 1.00 79.81 244 ILE A N 1
ATOM 1882 C CA . ILE A 1 244 ? -16.224 -12.460 24.052 1.00 79.81 244 ILE A CA 1
ATOM 1883 C C . ILE A 1 244 ? -15.007 -13.326 24.409 1.00 79.81 244 ILE A C 1
ATOM 1885 O O . ILE A 1 244 ? -13.975 -12.806 24.835 1.00 79.81 244 ILE A O 1
ATOM 1889 N N . ALA A 1 245 ? -15.079 -14.638 24.171 1.00 79.50 245 ALA A N 1
ATOM 1890 C CA . ALA A 1 245 ? -13.956 -15.542 24.403 1.00 79.50 245 ALA A CA 1
ATOM 1891 C C . ALA A 1 245 ? -12.744 -15.232 23.502 1.00 79.50 245 ALA A C 1
ATOM 1893 O O . ALA A 1 245 ? -11.607 -15.308 23.970 1.00 79.50 245 ALA A O 1
ATOM 1894 N N . GLN A 1 246 ? -12.966 -14.854 22.236 1.00 76.69 246 GLN A N 1
ATOM 1895 C CA . GLN A 1 246 ? -11.893 -14.423 21.326 1.00 76.69 246 GLN A CA 1
ATOM 1896 C C . GLN A 1 246 ? -11.211 -13.145 21.814 1.00 76.69 246 GLN A C 1
ATOM 1898 O O . GLN A 1 246 ? -9.981 -13.070 21.831 1.00 76.69 246 GLN A O 1
ATOM 1903 N N . LEU A 1 247 ? -11.998 -12.174 22.277 1.00 73.50 247 LEU A N 1
ATOM 1904 C CA . LEU A 1 247 ? -11.473 -10.952 22.870 1.00 73.50 247 LEU A CA 1
ATOM 1905 C C . LEU A 1 247 ? -10.613 -11.283 24.097 1.00 73.50 247 LEU A C 1
ATOM 1907 O O . LEU A 1 247 ? -9.448 -10.891 24.134 1.00 73.50 247 LEU A O 1
ATOM 1911 N N . HIS A 1 248 ? -11.107 -12.081 25.049 1.00 74.81 248 HIS A N 1
ATOM 1912 C CA . HIS A 1 248 ? -10.310 -12.503 26.212 1.00 74.81 248 HIS A CA 1
ATOM 1913 C C . HIS A 1 248 ? -9.041 -13.296 25.852 1.00 74.81 248 HIS A C 1
ATOM 1915 O O . HIS A 1 248 ? -8.109 -13.354 26.653 1.00 74.81 248 HIS A O 1
ATOM 1921 N N . ALA A 1 249 ? -8.974 -13.881 24.653 1.00 73.75 249 ALA A N 1
ATOM 1922 C CA . ALA A 1 249 ? -7.776 -14.511 24.103 1.00 73.75 249 ALA A CA 1
ATOM 1923 C C . ALA A 1 249 ? -6.825 -13.519 23.390 1.00 73.75 249 ALA A C 1
ATOM 1925 O O . ALA A 1 249 ? -5.910 -13.955 22.690 1.00 73.75 249 ALA A O 1
ATOM 1926 N N . ASN A 1 250 ? -7.020 -12.206 23.563 1.00 67.50 250 ASN A N 1
ATOM 1927 C CA . ASN A 1 250 ? -6.288 -11.113 22.911 1.00 67.50 250 ASN A CA 1
ATOM 1928 C C . ASN A 1 250 ? -6.358 -11.136 21.375 1.00 67.50 250 ASN A C 1
ATOM 1930 O O . ASN A 1 250 ? -5.430 -10.689 20.699 1.00 67.50 250 ASN A O 1
ATOM 1934 N N . GLN A 1 251 ? -7.448 -11.650 20.804 1.00 67.12 251 GLN A N 1
ATOM 1935 C CA . GLN A 1 251 ? -7.671 -11.589 19.362 1.00 67.12 251 GLN A CA 1
ATOM 1936 C C . GLN A 1 251 ? -8.455 -10.332 18.991 1.00 67.12 251 GLN A C 1
ATOM 1938 O O . GLN A 1 251 ? -9.440 -9.984 19.639 1.00 67.12 251 GLN A O 1
ATOM 1943 N N . VAL A 1 252 ? -8.018 -9.661 17.925 1.00 70.88 252 VAL A N 1
ATOM 1944 C CA . VAL A 1 252 ? -8.780 -8.572 17.307 1.00 70.88 252 VAL A CA 1
ATOM 1945 C C . VAL A 1 252 ? -9.957 -9.181 16.556 1.00 70.88 252 VAL A C 1
ATOM 1947 O O . VAL A 1 252 ? -9.768 -10.079 15.734 1.00 70.88 252 VAL A O 1
ATOM 1950 N N . VAL A 1 253 ? -11.162 -8.682 16.817 1.00 72.12 253 VAL A N 1
ATOM 1951 C CA . VAL A 1 253 ? -12.391 -9.180 16.193 1.00 72.12 253 VAL A CA 1
ATOM 1952 C C . VAL A 1 253 ? -13.001 -8.087 15.322 1.00 72.12 253 VAL A C 1
ATOM 1954 O O . VAL A 1 253 ? -13.243 -6.973 15.781 1.00 72.12 253 VAL A O 1
ATOM 1957 N N . LEU A 1 254 ? -13.258 -8.407 14.054 1.00 71.81 254 LEU A N 1
ATOM 1958 C CA . LEU A 1 254 ? -14.015 -7.561 13.136 1.00 71.81 254 LEU A CA 1
ATOM 1959 C C . LEU A 1 254 ? -15.440 -8.103 13.011 1.00 71.81 254 LEU A C 1
ATOM 1961 O O . LEU A 1 254 ? -15.640 -9.213 12.523 1.00 71.81 254 LEU A O 1
ATOM 1965 N N . LEU A 1 255 ? -16.420 -7.298 13.400 1.00 72.75 255 LEU A N 1
ATOM 1966 C CA . LEU A 1 255 ? -17.840 -7.607 13.270 1.00 72.75 255 LEU A CA 1
ATOM 1967 C C . LEU A 1 255 ? -18.438 -6.844 12.092 1.00 72.75 255 LEU A C 1
ATOM 1969 O O . LEU A 1 255 ? -18.252 -5.634 11.976 1.00 72.75 255 LEU A O 1
ATOM 1973 N N . ASP A 1 256 ? -19.189 -7.538 11.241 1.00 77.69 256 ASP A N 1
ATOM 1974 C CA . ASP A 1 256 ? -20.063 -6.931 10.232 1.00 77.69 256 ASP A CA 1
ATOM 1975 C C . ASP A 1 256 ? -21.483 -6.876 10.800 1.00 77.69 256 ASP A C 1
ATOM 1977 O O . ASP A 1 256 ? -22.156 -7.902 10.878 1.00 77.69 256 ASP A O 1
ATOM 1981 N N . LEU A 1 257 ? -21.950 -5.687 11.182 1.00 77.12 257 LEU A N 1
ATOM 1982 C CA . LEU A 1 257 ? -23.246 -5.489 11.838 1.00 77.12 257 LEU A CA 1
ATOM 1983 C C . LEU A 1 257 ? -24.440 -5.801 10.919 1.00 77.12 257 LEU A C 1
ATOM 1985 O O . LEU A 1 257 ? -25.553 -5.985 11.408 1.00 77.12 257 LEU A O 1
ATOM 1989 N N . GLN A 1 258 ? -24.232 -5.922 9.600 1.00 77.25 258 GLN A N 1
ATOM 1990 C CA . GLN A 1 258 ? -25.273 -6.414 8.688 1.00 77.25 258 GLN A CA 1
ATOM 1991 C C . GLN A 1 258 ? -25.439 -7.935 8.749 1.00 77.25 258 GLN A C 1
ATOM 1993 O O . GLN A 1 258 ? -26.540 -8.439 8.530 1.00 77.25 258 GLN A O 1
ATOM 1998 N N . GLN A 1 259 ? -24.354 -8.665 9.010 1.00 74.25 259 GLN A N 1
ATOM 1999 C CA . GLN A 1 259 ? -24.358 -10.129 9.097 1.00 74.25 259 GLN A CA 1
ATOM 2000 C C . GLN A 1 259 ? -24.552 -10.615 10.536 1.00 74.25 259 GLN A C 1
ATOM 2002 O O . GLN A 1 259 ? -25.183 -11.645 10.767 1.00 74.25 259 GLN A O 1
ATOM 2007 N N . GLN A 1 260 ? -24.011 -9.864 11.489 1.00 77.00 260 GLN A N 1
ATOM 2008 C CA . GLN A 1 260 ? -23.987 -10.138 12.918 1.00 77.00 260 GLN A CA 1
ATOM 2009 C C . GLN A 1 260 ? -24.426 -8.869 13.663 1.00 77.00 260 GLN A C 1
ATOM 2011 O O . GLN A 1 260 ? -23.586 -8.138 14.194 1.00 77.00 260 GLN A O 1
ATOM 2016 N N . PRO A 1 261 ? -25.735 -8.555 13.659 1.00 79.38 261 PRO A N 1
ATOM 2017 C CA . PRO A 1 261 ? -26.256 -7.440 14.438 1.00 79.38 261 PRO A CA 1
ATOM 2018 C C . PRO A 1 261 ? -26.072 -7.704 15.936 1.00 79.38 261 PRO A C 1
ATOM 2020 O O . PRO A 1 261 ? -25.886 -8.846 16.361 1.00 79.38 261 PRO A O 1
ATOM 2023 N N . TYR A 1 262 ? -26.171 -6.647 16.742 1.00 81.75 262 TYR A N 1
ATOM 2024 C CA . TYR A 1 262 ? -26.120 -6.771 18.198 1.00 81.75 262 TYR A CA 1
ATOM 2025 C C . TYR A 1 262 ? -27.157 -7.768 18.724 1.00 81.75 262 TYR A C 1
ATOM 2027 O O . TYR A 1 262 ? -28.281 -7.835 18.216 1.00 81.75 262 TYR A O 1
ATOM 2035 N N . VAL A 1 263 ? -26.776 -8.516 19.765 1.00 78.88 263 VAL A N 1
ATOM 2036 C CA . VAL A 1 263 ? -27.638 -9.520 20.415 1.00 78.88 263 VAL A CA 1
ATOM 2037 C C . VAL A 1 263 ? -28.953 -8.879 20.870 1.00 78.88 263 VAL A C 1
ATOM 2039 O O . VAL A 1 263 ? -30.032 -9.424 20.629 1.00 78.88 263 VAL A O 1
ATOM 2042 N N . THR A 1 264 ? -28.864 -7.681 21.450 1.00 77.44 264 THR A N 1
ATOM 2043 C CA . THR A 1 264 ? -30.006 -6.829 21.785 1.00 77.44 264 THR A CA 1
ATOM 2044 C C . THR A 1 264 ? -30.059 -5.626 20.830 1.00 77.44 264 THR A C 1
ATOM 2046 O O . THR A 1 264 ? -29.024 -4.999 20.599 1.00 77.44 264 THR A O 1
ATOM 2049 N N . PRO A 1 265 ? -31.236 -5.239 20.289 1.00 75.31 265 PRO A N 1
ATOM 2050 C CA . PRO A 1 265 ? -31.350 -4.093 19.385 1.00 75.31 265 PRO A CA 1
ATOM 2051 C C . PRO A 1 265 ? -30.878 -2.793 20.048 1.00 75.31 265 PRO A C 1
ATOM 2053 O O . PRO A 1 265 ? -31.499 -2.313 20.997 1.00 75.31 265 PRO A O 1
ATOM 2056 N N . ARG A 1 266 ? -29.788 -2.217 19.535 1.00 75.56 266 ARG A N 1
ATOM 2057 C CA . ARG A 1 266 ? -29.161 -0.977 20.026 1.00 75.56 266 ARG A CA 1
ATOM 2058 C C . ARG A 1 266 ? -28.758 -0.079 18.864 1.00 75.56 266 ARG A C 1
ATOM 2060 O O . ARG A 1 266 ? -28.735 -0.526 17.719 1.00 75.56 266 ARG A O 1
ATOM 2067 N N . SER A 1 267 ? -28.474 1.190 19.153 1.00 76.94 267 SER A N 1
ATOM 2068 C CA . SER A 1 267 ? -28.058 2.136 18.119 1.00 76.94 267 SER A CA 1
ATOM 2069 C C . SER A 1 267 ? -26.638 1.810 17.652 1.00 76.94 267 SER A C 1
ATOM 2071 O O . SER A 1 267 ? -25.689 1.885 18.424 1.00 76.94 267 SER A O 1
ATOM 2073 N N . ASP A 1 268 ? -26.488 1.464 16.378 1.00 71.19 268 ASP A N 1
ATOM 2074 C CA . ASP A 1 268 ? -25.193 1.317 15.703 1.00 71.19 268 ASP A CA 1
ATOM 2075 C C . ASP A 1 268 ? -24.710 2.634 15.081 1.00 71.19 268 ASP A C 1
ATOM 2077 O O . ASP A 1 268 ? -23.657 2.668 14.454 1.00 71.19 268 ASP A O 1
ATOM 2081 N N . PHE A 1 269 ? -25.503 3.708 15.206 1.00 75.69 269 PHE A N 1
ATOM 2082 C CA . PHE A 1 269 ? -25.258 5.025 14.614 1.00 75.69 269 PHE A CA 1
ATOM 2083 C C . PHE A 1 269 ? -24.878 4.969 13.121 1.00 75.69 269 PHE A C 1
ATOM 2085 O O . PHE A 1 269 ? -24.186 5.854 12.630 1.00 75.69 269 PHE A O 1
ATOM 2092 N N . GLY A 1 270 ? -25.346 3.949 12.388 1.00 69.69 270 GLY A N 1
ATOM 2093 C CA . GLY A 1 270 ? -25.045 3.756 10.967 1.00 69.69 270 GLY A CA 1
ATOM 2094 C C . GLY A 1 270 ? -23.700 3.086 10.661 1.00 69.69 270 GLY A C 1
ATOM 2095 O O . GLY A 1 270 ? -23.298 3.053 9.494 1.00 69.69 270 GLY A O 1
ATOM 2096 N N . ALA A 1 271 ? -22.991 2.545 11.658 1.00 68.38 271 ALA A N 1
ATOM 2097 C CA . ALA A 1 271 ? -21.795 1.744 11.415 1.00 68.38 271 ALA A CA 1
ATOM 2098 C C . ALA A 1 271 ? -22.138 0.415 10.737 1.00 68.38 271 ALA A C 1
ATOM 2100 O O . ALA A 1 271 ? -23.052 -0.303 11.127 1.00 68.38 271 ALA A O 1
ATOM 2101 N N . ARG A 1 272 ? -21.345 0.060 9.723 1.00 67.50 272 ARG A N 1
ATOM 2102 C CA . ARG A 1 272 ? -21.419 -1.254 9.074 1.00 67.50 272 ARG A CA 1
ATOM 2103 C C . ARG A 1 272 ? -20.491 -2.272 9.724 1.00 67.50 272 ARG A C 1
ATOM 2105 O O . ARG A 1 272 ? -20.849 -3.436 9.837 1.00 67.50 272 ARG A O 1
ATOM 2112 N N . TYR A 1 273 ? -19.304 -1.833 10.122 1.00 64.88 273 TYR A N 1
ATOM 2113 C CA . TYR A 1 273 ? -18.291 -2.694 10.713 1.00 64.88 273 TYR A CA 1
ATOM 2114 C C . TYR A 1 273 ? -17.898 -2.161 12.085 1.00 64.88 273 TYR A C 1
ATOM 2116 O O . TYR A 1 273 ? -17.767 -0.948 12.253 1.00 64.88 273 TYR A O 1
ATOM 2124 N N . ARG A 1 274 ? -17.677 -3.065 13.040 1.00 70.69 274 ARG A N 1
ATOM 2125 C CA . ARG A 1 274 ? -17.172 -2.758 14.380 1.00 70.69 274 ARG A CA 1
ATOM 2126 C C . ARG A 1 274 ? -15.904 -3.568 14.625 1.00 70.69 274 ARG A C 1
ATOM 2128 O O . ARG A 1 274 ? -15.942 -4.794 14.598 1.00 70.69 274 ARG A O 1
ATOM 2135 N N . LEU A 1 275 ? -14.786 -2.881 14.834 1.00 62.16 275 LEU A N 1
ATOM 2136 C CA . LEU A 1 275 ? -13.520 -3.504 15.213 1.00 62.16 275 LEU A CA 1
ATOM 2137 C C . LEU A 1 275 ? -13.411 -3.495 16.739 1.00 62.16 275 LEU 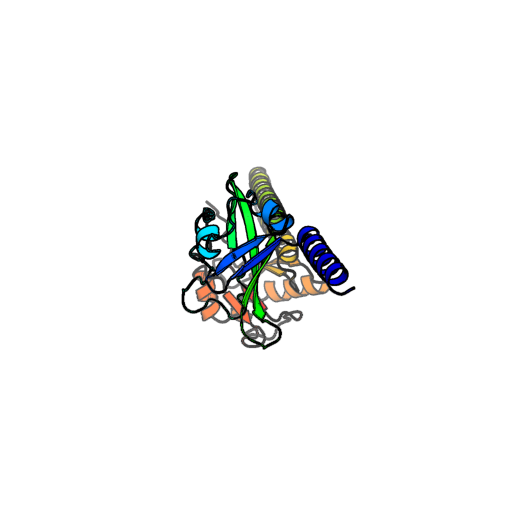A C 1
ATOM 2139 O O . LEU A 1 275 ? -13.582 -2.449 17.360 1.00 62.16 275 LEU A O 1
ATOM 2143 N N . LEU A 1 276 ? -13.123 -4.645 17.333 1.00 66.50 276 LEU A N 1
ATOM 2144 C CA . LEU A 1 276 ? -12.970 -4.814 18.770 1.00 66.50 276 LEU A CA 1
ATOM 2145 C C . LEU A 1 276 ? -11.564 -5.321 19.079 1.00 66.50 276 LEU A C 1
ATOM 2147 O O . LEU A 1 276 ? -11.105 -6.308 18.503 1.00 66.50 276 LEU A O 1
ATOM 2151 N N . ALA A 1 277 ? -10.895 -4.649 20.009 1.00 62.62 277 ALA A N 1
ATOM 2152 C CA . ALA A 1 277 ? -9.605 -5.054 20.544 1.00 62.62 277 ALA A CA 1
ATOM 2153 C C . ALA A 1 277 ? -9.568 -4.740 22.043 1.00 62.62 277 ALA A C 1
ATOM 2155 O O . ALA A 1 277 ? -10.039 -3.686 22.471 1.00 62.62 277 ALA A O 1
ATOM 2156 N N . LEU A 1 278 ? -9.015 -5.656 22.838 1.00 64.94 278 LEU A N 1
ATOM 2157 C CA . LEU A 1 278 ? -8.783 -5.425 24.261 1.00 64.94 278 LEU A CA 1
ATOM 2158 C C . LEU A 1 278 ? -7.460 -4.698 24.465 1.00 64.94 278 LEU A C 1
ATOM 2160 O O . LEU A 1 278 ? -6.427 -5.092 23.924 1.00 64.94 278 LEU A O 1
ATOM 2164 N N . TRP A 1 279 ? -7.500 -3.661 25.294 1.00 54.19 279 TRP A N 1
ATOM 2165 C CA . TRP A 1 279 ? -6.313 -2.967 25.760 1.00 54.19 279 TRP A CA 1
ATOM 2166 C C . TRP A 1 279 ? -6.119 -3.247 27.249 1.00 54.19 279 TRP A C 1
ATOM 2168 O O . TRP A 1 279 ? -6.965 -2.899 28.071 1.00 54.19 279 TRP A O 1
ATOM 2178 N N . TYR A 1 280 ? -5.004 -3.890 27.594 1.00 51.12 280 TYR A N 1
ATOM 2179 C CA . TYR A 1 280 ? -4.575 -4.017 28.981 1.00 51.12 280 TYR A CA 1
ATOM 2180 C C . TYR A 1 280 ? -3.728 -2.802 29.354 1.00 51.12 280 TYR A C 1
ATOM 2182 O O . TYR A 1 280 ? -2.654 -2.588 28.790 1.00 51.12 280 TYR A O 1
ATOM 2190 N N . SER A 1 281 ? -4.189 -2.036 30.346 1.00 41.38 281 SER A N 1
ATOM 2191 C CA . SER A 1 281 ? -3.299 -1.163 31.110 1.00 41.38 281 SER A CA 1
ATOM 2192 C C . SER A 1 281 ? -2.265 -2.059 31.789 1.00 41.38 281 SER A C 1
ATOM 2194 O O . SER A 1 281 ? -2.628 -2.951 32.557 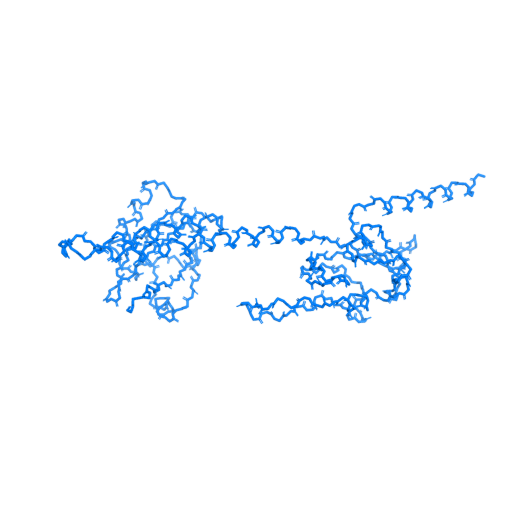1.00 41.38 281 SER A O 1
ATOM 2196 N N . MET A 1 282 ? -0.985 -1.871 31.472 1.00 31.06 282 MET A N 1
ATOM 2197 C CA . MET A 1 282 ? 0.116 -2.517 32.187 1.00 31.06 282 MET A CA 1
ATOM 2198 C C . MET A 1 282 ? 0.198 -1.909 33.592 1.00 31.06 282 MET A C 1
ATOM 2200 O O . MET A 1 282 ? 1.021 -1.037 33.854 1.00 31.06 282 MET A O 1
ATOM 2204 N N . GLU A 1 283 ? -0.678 -2.343 34.495 1.00 30.89 283 GLU A N 1
ATOM 2205 C CA . GLU A 1 283 ? -0.474 -2.158 35.927 1.00 30.89 283 GLU A CA 1
ATOM 2206 C C . GLU A 1 283 ? 0.473 -3.254 36.426 1.00 30.89 283 GLU A C 1
ATOM 2208 O O . GLU A 1 283 ? 0.180 -4.452 36.388 1.00 30.89 283 GLU A O 1
ATOM 2213 N N . SER A 1 284 ? 1.655 -2.833 36.864 1.00 30.62 284 SER A N 1
ATOM 2214 C CA . SER A 1 284 ? 2.558 -3.577 37.743 1.00 30.62 284 SER A CA 1
ATOM 2215 C C . SER A 1 284 ? 3.135 -2.608 38.759 1.00 30.62 284 SER A C 1
ATOM 2217 O O . SER A 1 284 ? 3.641 -1.550 38.321 1.00 30.62 284 SER A O 1
#

Foldseek 3Di:
DPPVVVVVVVVVVLVVQQPDLWWKWWAWPQQATQDTHPNVCVQQVHDRVPRGRNHPVVVQVVWDQDDPPDPVPPDDQPPQPPPPVPPQDDWDFGAWGWTAHPVRDIWTWTKTKHFDADPVRHTTTIMITIDTCPVVVVVVVVVVVVLVVVLVVLVVVLVVVVVVPPPDDDPPPPQPSQLVNQAVVQVSCCVPVVFCKDWDWDADPVFQAIATSHMPNDDPVVRVQVRVVRRVDGVCQFDPPVVVVCQVVQHKDKDQCVVVNGNHDDDPVPDRIDIDGDDDDPDD

Radius of gyration: 28.75 Å; chains: 1; bounding box: 57×33×100 Å

Organism: NCBI:txid2778364

InterPro domains:
  IPR000014 PAS domain [PF13426] (22-135)
  IPR000014 PAS domain [PS50112] (14-73)
  IPR000014 PAS domain [SM00091] (11-76)
  IPR000014 PAS domain [TIGR00229] (14-142)
  IPR000014 PAS domain [cd00130] (20-133)
  IPR035965 PAS domain superfamily [SSF55785] (7-134)